Protein 6WIS (pdb70)

Secondary structure (DSSP, 8-state):
---EEEEEE-TT-HHHHHHHHHHHTTT-EEEEEE----HHHHHHT------SEEEEETTEEEESS--HHHHHHHHT-TT-SEEE----TTS---------EEEEEE-TT--EEEEEEE-/---EEEEEE-TT-HHHHHHHHHHHHTT-EEEEEE----HHHHHHT------SEEEEETTEEEESS--HHHHHHHHH-TT-SEEE----TTS---------EEEEEE-TT--EEEEEEE--

Radius of gyration: 20.5 Å; Cα contacts (8 Å, |Δi|>4): 510; chains: 2; bounding box: 40×54×50 Å

Foldseek 3Di:
DFAEKEKAFAPPDQLVVQLVVQLVVVRYHYHYDHDDAVVVCVVLPPDDLFEGMWMAGPQAIETPLDHNVLVVVQVPDPQFRYWYWGYKAPRGSHPPDIDKTFTWTAGPVGDTDTSDTDD/DFAEKEKEFAPPDQLSVQLVVQLVVVRYHYHYDHHDAVVVCVVLVPDPLAEGMWMAGPQAIETPLDDNVLVVVQVVDPQFRYKYWHYWADRGSHPVDIDKTFIWTQGPVGPTDTSDTDHD

Solvent-accessible surface area: 12038 Å² total

Structure (mmCIF, N/CA/C/O backbone):
data_6WIS
#
_entry.id   6WIS
#
_cell.length_a   86.130
_cell.length_b   86.130
_cell.length_c   58.560
_cell.angle_alpha   90.000
_cell.angle_beta   90.000
_cell.angle_gamma   120.000
#
_symmetry.space_group_name_H-M   'P 61'
#
loop_
_entity.id
_entity.type
_entity.pdbx_description
1 polymer 'DUF411 domain-containing protein'
2 non-polymer 'COPPER (II) ION'
3 non-polymer GLYCEROL
4 non-polymer 'ACETATE ION'
5 non-polymer 'ZINC IO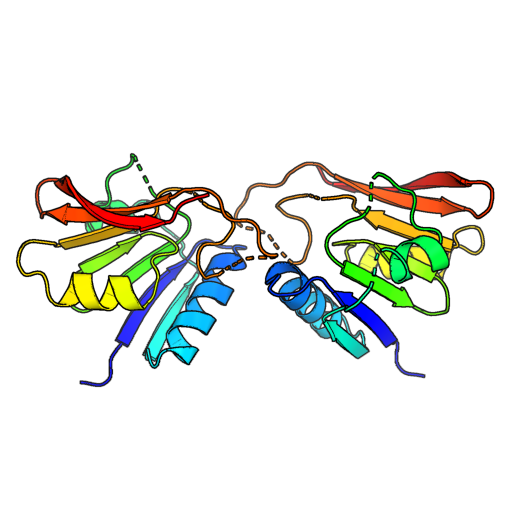N'
6 water water
#
loop_
_atom_site.group_PDB
_atom_site.id
_atom_site.type_symbol
_atom_site.label_atom_id
_atom_site.label_alt_id
_atom_site.label_comp_id
_atom_site.label_asym_id
_atom_site.label_entity_id
_atom_site.label_seq_id
_atom_site.pdbx_PDB_ins_code
_atom_site.Cartn_x
_atom_site.Cartn_y
_atom_site.Cartn_z
_atom_site.occupancy
_atom_site.B_iso_or_equiv
_atom_site.auth_seq_id
_atom_site.auth_comp_id
_atom_site.auth_asym_id
_atom_site.auth_atom_id
_atom_site.pdbx_PDB_model_num
ATOM 1 N N . GLU A 1 1 ? 16.277 17.967 -1.135 1.00 42.18 1 GLU A N 1
ATOM 2 C CA . GLU A 1 1 ? 15.792 16.587 -0.999 1.00 52.44 1 GLU A CA 1
ATOM 3 C C . GLU A 1 1 ? 16.208 15.987 0.361 1.00 44.57 1 GLU A C 1
ATOM 4 O O . GLU A 1 1 ? 17.038 16.549 1.086 1.00 41.99 1 GLU A O 1
ATOM 10 N N . PRO A 1 2 ? 15.609 14.865 0.736 1.00 40.41 2 PRO A N 1
ATOM 11 C CA . PRO A 1 2 ? 16.169 14.096 1.848 1.00 37.76 2 PRO A CA 1
ATOM 12 C C . PRO A 1 2 ? 17.574 13.607 1.520 1.00 31.80 2 PRO A C 1
ATOM 13 O O . PRO A 1 2 ? 17.880 13.237 0.382 1.00 27.11 2 PRO A O 1
ATOM 17 N N . LEU A 1 3 ? 18.449 13.684 2.517 1.00 29.37 3 LEU A N 1
ATOM 18 C CA . LEU A 1 3 ? 19.753 13.032 2.430 1.00 34.23 3 LEU A CA 1
ATOM 19 C C . LEU A 1 3 ? 19.577 11.547 2.138 1.00 28.61 3 LEU A C 1
ATOM 20 O O . LEU A 1 3 ? 18.907 10.855 2.902 1.00 30.29 3 LEU A O 1
ATOM 25 N N . ALA A 1 4 ? 20.202 11.047 1.059 1.00 29.34 4 ALA A N 1
ATOM 26 C CA . ALA A 1 4 ? 19.958 9.683 0.583 1.00 35.15 4 ALA A CA 1
ATOM 27 C C . ALA A 1 4 ? 21.240 8.992 0.104 1.00 28.52 4 ALA A C 1
ATOM 28 O O . ALA A 1 4 ? 22.132 9.616 -0.486 1.00 25.83 4 ALA A O 1
ATOM 30 N N . ILE A 1 5 ? 21.318 7.679 0.340 1.00 28.60 5 ILE A N 1
ATOM 31 C CA . ILE A 1 5 ? 22.466 6.885 -0.101 1.00 25.67 5 ILE A CA 1
ATOM 32 C C . ILE A 1 5 ? 21.967 5.551 -0.659 1.00 24.60 5 ILE A C 1
ATOM 33 O O . ILE A 1 5 ? 21.054 4.934 -0.104 1.00 27.96 5 ILE A O 1
ATOM 38 N N . ASP A 1 6 ? 22.533 5.120 -1.784 1.00 28.67 6 ASP A N 1
ATOM 39 C CA . ASP A 1 6 ? 22.198 3.819 -2.361 1.00 30.21 6 ASP A CA 1
ATOM 40 C C . ASP A 1 6 ? 23.341 2.834 -2.126 1.00 23.77 6 ASP A C 1
ATOM 41 O O . ASP A 1 6 ? 24.495 3.131 -2.438 1.00 26.27 6 ASP A O 1
ATOM 46 N N . VAL A 1 7 ? 23.022 1.667 -1.577 1.00 22.30 7 VAL A N 1
ATOM 47 C CA . VAL A 1 7 ? 24.031 0.714 -1.116 1.00 21.86 7 VAL A CA 1
ATOM 48 C C . VAL A 1 7 ? 23.940 -0.574 -1.933 1.00 29.59 7 VAL A C 1
ATOM 49 O O . VAL A 1 7 ? 22.868 -1.195 -2.022 1.00 30.48 7 VAL A O 1
ATOM 53 N N . HIS A 1 8 ? 25.068 -0.971 -2.520 1.00 25.40 8 HIS A N 1
ATOM 54 C CA . HIS A 1 8 ? 25.242 -2.284 -3.141 1.00 26.29 8 HIS A CA 1
ATOM 55 C C . HIS A 1 8 ? 26.039 -3.129 -2.160 1.00 26.22 8 HIS A C 1
ATOM 56 O O . HIS A 1 8 ? 27.167 -2.762 -1.810 1.00 25.52 8 HIS A O 1
ATOM 63 N N . ARG A 1 9 ? 25.463 -4.241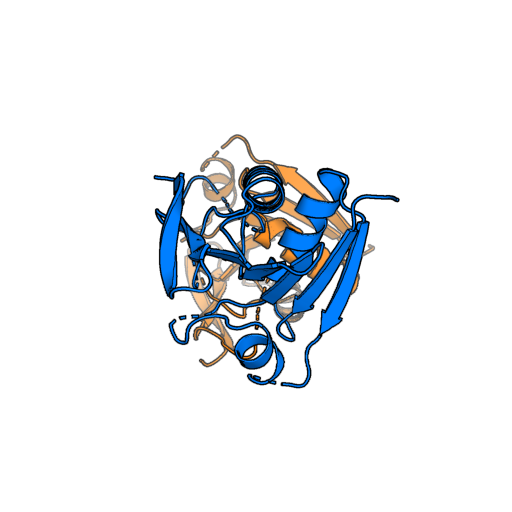 -1.695 1.00 27.86 9 ARG A N 1
ATOM 64 C CA . ARG A 1 9 ? 26.096 -4.985 -0.611 1.00 26.47 9 ARG A CA 1
ATOM 65 C C . ARG A 1 9 ? 26.262 -6.464 -0.948 1.00 24.85 9 ARG A C 1
ATOM 66 O O . ARG A 1 9 ? 25.478 -7.048 -1.700 1.00 28.23 9 ARG A O 1
ATOM 74 N N . ASP A 1 10 ? 27.305 -7.053 -0.361 1.00 30.82 10 ASP A N 1
ATOM 75 C CA . ASP A 1 10 ? 27.588 -8.479 -0.493 1.00 33.27 10 ASP A CA 1
ATOM 76 C C . ASP A 1 10 ? 26.407 -9.321 -0.031 1.00 36.75 10 ASP A C 1
ATOM 77 O O . ASP A 1 10 ? 25.702 -8.971 0.925 1.00 33.43 10 ASP A O 1
ATOM 82 N N . ALA A 1 11 ? 26.176 -10.428 -0.725 1.00 28.74 11 ALA A N 1
ATOM 83 C CA . ALA A 1 11 ? 25.148 -11.357 -0.264 1.00 34.89 11 ALA A CA 1
ATOM 84 C C . ALA A 1 11 ? 25.544 -11.949 1.085 1.00 27.98 11 ALA A C 1
ATOM 85 O O . ALA A 1 11 ? 26.727 -12.186 1.349 1.00 31.65 11 ALA A O 1
ATOM 87 N N . ASN A 1 12 ? 24.539 -12.167 1.946 1.00 36.90 12 ASN A N 1
ATOM 88 C CA . ASN A 1 12 ? 24.691 -12.936 3.196 1.00 35.12 12 ASN A CA 1
ATOM 89 C C . ASN A 1 12 ? 25.695 -12.292 4.149 1.00 35.86 12 ASN A C 1
ATOM 90 O O . ASN A 1 12 ? 26.471 -12.971 4.825 1.00 36.10 12 ASN A O 1
ATOM 95 N N . CYS A 1 13 ? 25.697 -10.963 4.197 1.00 39.54 13 CYS A N 1
ATOM 96 C CA . CYS A 1 13 ? 26.657 -10.204 4.991 1.00 32.52 13 CYS A CA 1
ATOM 97 C C . CYS A 1 13 ? 25.858 -9.389 6.006 1.00 30.29 13 CYS A C 1
ATOM 98 O O . CYS A 1 13 ? 25.127 -8.465 5.633 1.00 31.85 13 CYS A O 1
ATOM 101 N N . GLY A 1 14 ? 25.969 -9.760 7.279 1.00 34.45 14 GLY A N 1
ATOM 102 C CA . GLY A 1 14 ? 25.173 -9.158 8.333 1.00 29.71 14 GLY A CA 1
ATOM 103 C C . GLY A 1 14 ? 25.631 -7.765 8.697 1.00 26.25 14 GLY A C 1
ATOM 104 O O . GLY A 1 14 ? 24.791 -6.899 8.975 1.00 27.07 14 GLY A O 1
ATOM 105 N N . CYS A 1 15 ? 26.953 -7.528 8.657 1.00 23.92 15 CYS A N 1
ATOM 106 C CA . CYS A 1 15 ? 27.499 -6.221 9.030 1.00 28.49 15 CYS A CA 1
ATOM 107 C C . CYS A 1 15 ? 27.026 -5.109 8.093 1.00 23.72 15 CYS A C 1
ATOM 108 O O . CYS A 1 15 ? 26.796 -3.980 8.541 1.00 28.92 15 CYS A O 1
ATOM 111 N N . CYS A 1 16 ? 26.886 -5.396 6.789 1.00 23.89 16 CYS A N 1
ATOM 112 C CA . CYS A 1 16 ? 26.365 -4.392 5.859 1.00 26.30 16 CYS A CA 1
ATOM 113 C C . CYS A 1 16 ? 24.988 -3.898 6.290 1.00 26.02 16 CYS A C 1
ATOM 114 O O . CYS A 1 16 ? 24.706 -2.697 6.236 1.00 23.02 16 CYS A O 1
ATOM 117 N N . LYS A 1 17 ? 24.108 -4.818 6.688 1.00 26.24 17 LYS A N 1
ATOM 118 C CA . LYS A 1 17 ? 22.767 -4.453 7.130 1.00 24.74 17 LYS A CA 1
ATOM 119 C C . LYS A 1 17 ? 22.798 -3.658 8.425 1.00 25.29 17 LYS A C 1
ATOM 120 O O . LYS A 1 17 ? 21.973 -2.757 8.618 1.00 27.34 17 LYS A O 1
ATOM 124 N N . ASP A 1 18 ? 23.736 -3.980 9.321 1.00 25.33 18 ASP A N 1
ATOM 125 C CA . ASP A 1 18 ? 23.898 -3.217 10.555 1.00 27.76 18 ASP A CA 1
ATOM 126 C C . ASP A 1 18 ? 24.399 -1.806 10.255 1.00 25.62 18 ASP A C 1
ATOM 127 O O . ASP A 1 18 ? 23.908 -0.827 10.829 1.00 24.07 18 ASP A O 1
ATOM 132 N N . TRP A 1 19 ? 25.378 -1.683 9.354 1.00 22.14 19 TRP A N 1
ATOM 133 C CA . TRP A 1 19 ? 25.839 -0.354 8.943 1.00 24.46 19 TRP A CA 1
ATOM 134 C C . TRP A 1 19 ? 24.693 0.483 8.364 1.00 23.72 19 TRP A C 1
ATOM 135 O O . TRP A 1 19 ? 24.555 1.673 8.680 1.00 24.17 19 TRP A O 1
ATOM 146 N N . ILE A 1 20 ? 23.847 -0.131 7.533 1.00 23.43 20 ILE A N 1
ATOM 147 C CA . ILE A 1 20 ? 22.680 0.575 7.011 1.00 26.90 20 ILE A CA 1
ATOM 148 C C . ILE A 1 20 ? 21.799 1.075 8.160 1.00 32.26 20 ILE A C 1
ATOM 149 O O . ILE A 1 20 ? 21.277 2.198 8.119 1.00 29.55 20 ILE A O 1
ATOM 154 N N . LYS A 1 21 ? 21.661 0.277 9.226 1.00 29.02 21 LYS A N 1
ATOM 155 C CA . LYS A 1 21 ? 20.802 0.705 10.331 1.00 32.23 21 LYS A CA 1
ATOM 156 C C . LYS A 1 21 ? 21.413 1.873 11.094 1.00 28.40 21 LYS A C 1
ATOM 157 O O . LYS A 1 21 ? 20.687 2.770 11.519 1.00 31.50 21 LYS A O 1
ATOM 163 N N . HIS A 1 22 ? 22.745 1.915 11.220 1.00 26.67 22 HIS A N 1
ATOM 164 C CA . HIS A 1 22 ? 23.419 3.068 11.819 1.00 31.18 22 HIS A CA 1
ATOM 165 C C . HIS A 1 22 ? 23.240 4.330 10.978 1.00 33.07 22 HIS A C 1
ATOM 166 O O . HIS A 1 22 ? 23.092 5.435 11.525 1.00 31.83 22 HIS A O 1
ATOM 173 N N . LEU A 1 23 ? 23.300 4.199 9.649 1.00 28.52 23 LEU A N 1
ATOM 174 C CA . LEU A 1 23 ? 23.056 5.351 8.785 1.00 30.25 23 LEU A CA 1
ATOM 175 C C . LEU A 1 23 ? 21.637 5.866 8.951 1.00 28.52 23 LEU A C 1
ATOM 176 O O . LEU A 1 23 ? 21.416 7.077 9.058 1.00 29.74 23 LEU A O 1
ATOM 181 N N . GLU A 1 24 ? 20.659 4.957 8.937 1.00 27.90 24 GLU A N 1
ATOM 182 C CA . GLU A 1 24 ? 19.261 5.340 9.113 1.00 33.95 24 GLU A CA 1
ATOM 183 C C . GLU A 1 24 ? 19.046 6.069 10.433 1.00 38.52 24 GLU A C 1
ATOM 184 O O . GLU A 1 24 ? 18.347 7.091 10.482 1.00 40.05 24 GLU A O 1
ATOM 190 N N . ALA A 1 25 ? 19.615 5.538 11.521 1.00 32.97 25 ALA A N 1
ATOM 191 C CA . ALA A 1 25 ? 19.581 6.217 12.812 1.00 39.45 25 ALA A CA 1
ATOM 192 C C . ALA A 1 25 ? 20.312 7.548 12.785 1.00 39.38 25 ALA A C 1
ATOM 193 O O . ALA A 1 25 ? 20.149 8.346 13.712 1.00 35.19 25 ALA A O 1
ATOM 195 N N . ASN A 1 26 ? 21.122 7.808 11.765 1.00 34.07 26 ASN A N 1
ATOM 196 C CA . ASN A 1 26 ? 21.757 9.107 11.615 1.00 33.39 26 ASN A CA 1
ATOM 197 C C . ASN A 1 26 ? 21.017 10.009 10.632 1.00 37.89 26 ASN A C 1
ATOM 198 O O . ASN A 1 26 ? 21.520 11.085 10.291 1.00 41.42 26 ASN A O 1
ATOM 203 N N . GLY A 1 27 ? 19.826 9.608 10.187 1.00 37.10 27 GLY A N 1
ATOM 204 C CA . GLY A 1 27 ? 19.025 10.446 9.322 1.00 39.40 27 GLY A CA 1
ATOM 205 C C . GLY A 1 27 ? 19.148 10.187 7.834 1.00 38.09 27 GLY A C 1
ATOM 206 O O . GLY A 1 27 ? 18.437 10.840 7.051 1.00 35.75 27 GLY A O 1
ATOM 207 N N . PHE A 1 28 ? 20.020 9.272 7.407 1.00 29.72 28 PHE A N 1
ATOM 208 C CA . PHE A 1 28 ? 20.112 8.956 5.983 1.00 29.09 28 PHE A CA 1
ATOM 209 C C . PHE A 1 28 ? 18.886 8.173 5.529 1.00 32.52 28 PHE A C 1
ATOM 210 O O . PHE A 1 28 ? 18.445 7.227 6.193 1.00 32.00 28 PHE A O 1
ATOM 218 N N . LYS A 1 29 ? 18.351 8.548 4.373 1.00 31.03 29 LYS A N 1
ATOM 219 C CA . LYS A 1 29 ? 17.461 7.660 3.635 1.00 31.60 29 LYS A CA 1
ATOM 220 C C . LYS A 1 29 ? 18.313 6.675 2.826 1.00 32.35 29 LYS A C 1
ATOM 221 O O . LYS A 1 29 ? 19.178 7.094 2.045 1.00 34.93 29 LYS A O 1
ATOM 224 N N . VAL A 1 30 ? 18.100 5.375 3.027 1.00 25.73 30 VAL A N 1
ATOM 225 C CA . VAL A 1 30 ? 18.938 4.337 2.430 1.00 30.44 30 VAL A CA 1
ATOM 226 C C . VAL A 1 30 ? 18.081 3.492 1.498 1.00 35.57 30 VAL A C 1
ATOM 227 O O . VAL A 1 30 ? 16.998 3.038 1.886 1.00 36.48 30 VAL A O 1
ATOM 231 N N . THR A 1 31 ? 18.562 3.275 0.281 1.00 29.46 31 THR A N 1
ATOM 232 C CA . THR A 1 31 ? 18.056 2.204 -0.569 1.00 32.25 31 THR A CA 1
ATOM 233 C C . THR A 1 31 ? 19.173 1.197 -0.806 1.00 33.12 31 THR A C 1
ATOM 234 O O . THR A 1 31 ? 20.347 1.570 -0.906 1.00 34.87 31 THR A O 1
ATOM 238 N N . ASP A 1 32 ? 18.822 -0.084 -0.899 1.00 28.53 32 ASP A N 1
ATOM 239 C CA . ASP A 1 32 ? 19.889 -1.071 -1.011 1.00 34.44 32 ASP A CA 1
ATOM 240 C C . ASP A 1 32 ? 19.410 -2.343 -1.690 1.00 36.25 32 ASP A C 1
ATOM 241 O O . ASP A 1 32 ? 18.221 -2.655 -1.713 1.00 38.12 32 ASP A O 1
ATOM 246 N N . HIS A 1 33 ? 20.378 -3.111 -2.171 1.00 34.00 33 HIS A N 1
ATOM 247 C CA . HIS A 1 33 ? 20.119 -4.443 -2.695 1.00 37.98 33 HIS A CA 1
ATOM 248 C C . HIS A 1 33 ? 21.389 -5.258 -2.579 1.00 35.57 33 HIS A C 1
ATOM 249 O O . HIS A 1 33 ? 22.497 -4.719 -2.578 1.00 31.05 33 HIS A O 1
ATOM 256 N N . VAL A 1 34 ? 21.192 -6.567 -2.499 1.00 37.21 34 VAL A N 1
ATOM 257 C CA . VAL A 1 34 ? 22.254 -7.539 -2.667 1.00 30.22 34 VAL A CA 1
ATOM 258 C C . VAL A 1 34 ? 22.769 -7.494 -4.106 1.00 38.89 34 VAL A C 1
ATOM 259 O O . VAL A 1 34 ? 21.987 -7.508 -5.069 1.00 30.25 34 VAL A O 1
ATOM 263 N N . GLU A 1 35 ? 24.098 -7.453 -4.255 1.00 33.63 35 GLU A N 1
ATOM 264 C CA . GLU A 1 35 ? 24.768 -7.160 -5.526 1.00 38.25 35 GLU A CA 1
ATOM 265 C C . GLU A 1 35 ? 25.021 -8.414 -6.361 1.00 32.76 35 GLU A C 1
ATOM 266 O O . GLU A 1 35 ? 25.562 -9.393 -5.850 1.00 34.93 35 GLU A O 1
ATOM 272 N N . ALA A 1 36 ? 24.685 -8.360 -7.657 1.00 32.03 36 ALA A N 1
ATOM 273 C CA . ALA A 1 36 ? 25.004 -9.466 -8.562 1.00 29.85 36 ALA A CA 1
ATOM 274 C C . ALA A 1 36 ? 26.394 -9.349 -9.173 1.00 41.38 36 ALA A C 1
ATOM 275 O O . ALA A 1 36 ? 27.030 -10.374 -9.428 1.00 34.07 36 ALA A O 1
ATOM 277 N N . ASP A 1 37 ? 26.902 -8.114 -9.427 1.00 37.41 37 ASP A N 1
ATOM 278 C CA . ASP A 1 37 ? 28.207 -7.955 -10.090 1.00 40.12 37 ASP A CA 1
ATOM 279 C C . ASP A 1 37 ? 28.988 -6.861 -9.361 1.00 37.52 37 ASP A C 1
ATOM 280 O O . ASP A 1 37 ? 29.022 -5.698 -9.783 1.00 33.78 37 ASP A O 1
ATOM 293 N N . SER A 1 39 ? 32.315 -6.620 -8.760 1.00 32.06 39 SER A N 1
ATOM 294 C CA . SER A 1 39 ? 33.478 -6.153 -9.519 1.00 39.01 39 SER A CA 1
ATOM 295 C C . SER A 1 39 ? 33.119 -5.005 -10.457 1.00 29.87 39 SER A C 1
ATOM 296 O O . SER A 1 39 ? 33.828 -3.990 -10.518 1.00 33.02 39 SER A O 1
ATOM 299 N N . ALA A 1 40 ? 32.036 -5.159 -11.220 1.00 30.53 40 ALA A N 1
ATOM 300 C CA . ALA A 1 40 ? 31.591 -4.082 -12.102 1.00 31.79 40 ALA A CA 1
ATOM 301 C C . ALA A 1 40 ? 31.244 -2.828 -11.308 1.00 35.42 40 ALA A C 1
ATOM 302 O O . ALA A 1 40 ? 31.576 -1.709 -11.721 1.00 31.88 40 ALA A O 1
ATOM 304 N N . VAL A 1 41 ? 30.555 -2.992 -10.172 1.00 31.50 41 VAL A N 1
ATOM 305 C CA . VAL A 1 41 ? 30.129 -1.824 -9.406 1.00 32.52 41 VAL A CA 1
ATOM 306 C C . VAL A 1 41 ? 31.349 -1.060 -8.911 1.00 28.57 41 VAL A C 1
ATOM 307 O O . VAL A 1 41 ? 31.454 0.157 -9.075 1.00 28.69 41 VAL A O 1
ATOM 311 N N . LYS A 1 42 ? 32.315 -1.776 -8.346 1.00 28.77 42 LYS A N 1
ATOM 312 C CA . LYS A 1 42 ? 33.450 -1.098 -7.747 1.00 29.20 42 LYS A CA 1
ATOM 313 C C . LYS A 1 42 ? 34.345 -0.490 -8.818 1.00 34.82 42 LYS A C 1
ATOM 314 O O . LYS A 1 42 ? 34.808 0.653 -8.677 1.00 28.82 42 LYS A O 1
ATOM 320 N N . SER A 1 43 ? 34.584 -1.228 -9.907 1.00 27.54 43 SER A N 1
ATOM 321 C CA . SER A 1 43 ? 35.475 -0.702 -10.937 1.00 35.85 43 SER A CA 1
ATOM 322 C C . SER A 1 43 ? 34.845 0.472 -11.671 1.00 31.63 43 SER A C 1
ATOM 323 O O . SER A 1 43 ? 35.550 1.409 -12.043 1.00 39.48 43 SER A O 1
ATOM 326 N N . ARG A 1 44 ? 33.523 0.473 -11.853 1.00 31.06 44 ARG A N 1
ATOM 327 C CA . ARG A 1 44 ? 32.909 1.621 -12.509 1.00 33.79 44 ARG A CA 1
ATOM 328 C C . ARG A 1 44 ? 32.952 2.865 -11.633 1.00 39.91 44 ARG A C 1
ATOM 329 O O . ARG A 1 44 ? 33.033 3.982 -12.154 1.00 33.99 44 ARG A O 1
ATOM 337 N N . LEU A 1 45 ? 32.898 2.700 -10.311 1.00 33.30 45 LEU A N 1
ATOM 338 C CA . LEU A 1 45 ? 32.959 3.842 -9.413 1.00 33.83 45 LEU A CA 1
ATOM 339 C C . LEU A 1 45 ? 34.385 4.294 -9.145 1.00 35.17 45 LEU A C 1
ATOM 340 O O . LEU A 1 45 ? 34.580 5.372 -8.576 1.00 29.58 45 LEU A O 1
ATOM 345 N N . GLY A 1 46 ? 35.381 3.494 -9.530 1.00 32.97 46 GLY A N 1
ATOM 346 C CA . GLY A 1 46 ? 36.759 3.854 -9.291 1.00 32.93 46 GLY A CA 1
ATOM 347 C C . GLY A 1 46 ? 37.290 3.472 -7.929 1.00 33.53 46 GLY A C 1
ATOM 348 O O . GLY A 1 46 ? 38.244 4.093 -7.450 1.00 30.91 46 GLY A O 1
ATOM 349 N N . VAL A 1 47 ? 36.715 2.458 -7.288 1.00 27.24 47 VAL A N 1
ATOM 350 C CA . VAL A 1 47 ? 37.247 2.012 -6.004 1.00 30.68 47 VAL A CA 1
ATOM 351 C C . VAL A 1 47 ? 38.563 1.293 -6.262 1.00 34.23 47 VAL A C 1
ATOM 352 O O . VAL A 1 47 ? 38.572 0.300 -7.001 1.00 32.24 47 VAL A O 1
ATOM 356 N N . PRO A 1 48 ? 39.675 1.719 -5.660 1.00 36.50 48 PRO A N 1
ATOM 357 C CA . PRO A 1 48 ? 40.954 1.045 -5.922 1.00 31.56 48 PRO A CA 1
ATOM 358 C C . PRO A 1 48 ? 40.942 -0.401 -5.462 1.00 34.68 48 PRO A C 1
ATOM 359 O O . PRO A 1 48 ? 40.398 -0.747 -4.405 1.00 32.44 48 PRO A O 1
ATOM 363 N N . TYR A 1 49 ? 41.604 -1.226 -6.258 1.00 35.30 49 TYR A N 1
ATOM 364 C CA . TYR A 1 49 ? 41.722 -2.665 -6.109 1.00 37.25 49 TYR A CA 1
ATOM 365 C C . TYR A 1 49 ? 41.774 -3.141 -4.656 1.00 47.31 49 TYR A C 1
ATOM 366 O O . TYR A 1 49 ? 40.842 -3.810 -4.188 1.00 53.08 49 TYR A O 1
ATOM 375 N N . SER A 1 50 ? 42.830 -2.795 -3.915 1.00 44.56 50 SER A N 1
ATOM 376 C CA . SER A 1 50 ? 42.969 -3.283 -2.545 1.00 42.17 50 SER A CA 1
ATOM 377 C C . SER A 1 50 ? 42.386 -2.319 -1.518 1.00 47.22 50 SER A C 1
ATOM 378 O O . SER A 1 50 ? 42.869 -2.249 -0.374 1.00 41.84 50 SER A O 1
ATOM 389 N N . GLY A 1 52 ? 38.895 -2.334 -1.464 1.00 30.23 52 GLY A N 1
ATOM 390 C CA . GLY A 1 52 ? 37.538 -2.838 -1.451 1.00 27.82 52 GLY A CA 1
ATOM 391 C C . GLY A 1 52 ? 37.107 -3.333 -0.083 1.00 28.76 52 GLY A C 1
ATOM 392 O O . GLY A 1 52 ? 37.903 -3.648 0.802 1.00 30.14 52 GLY A O 1
ATOM 393 N N . SER A 1 53 ? 35.795 -3.426 0.084 1.00 27.79 53 SER A N 1
ATOM 394 C CA . SER A 1 53 ? 35.214 -3.867 1.337 1.00 25.68 53 SER A CA 1
ATOM 395 C C . SER A 1 53 ? 34.017 -4.723 0.963 1.00 26.90 53 SER A C 1
ATOM 396 O O . SER A 1 53 ? 33.924 -5.219 -0.166 1.00 27.76 53 SER A O 1
ATOM 399 N N . CYS A 1 54 ? 33.082 -4.886 1.905 1.00 24.12 54 CYS A N 1
ATOM 400 C CA . CYS A 1 54 ? 31.932 -5.777 1.745 1.00 23.74 54 CYS A CA 1
ATOM 401 C C . CYS A 1 54 ? 30.707 -5.096 1.126 1.00 26.50 54 CYS A C 1
ATOM 402 O O . CYS A 1 54 ? 29.722 -5.777 0.793 1.00 20.46 54 CYS A O 1
ATOM 405 N N . HIS A 1 55 ? 30.712 -3.772 1.007 1.00 22.14 55 HIS A N 1
ATOM 406 C CA . HIS A 1 55 ? 29.587 -3.080 0.386 1.00 21.27 55 HIS A CA 1
ATOM 407 C C . HIS A 1 55 ? 30.093 -1.769 -0.209 1.00 23.48 55 HIS A C 1
ATOM 408 O O . HIS A 1 55 ? 31.152 -1.275 0.169 1.00 22.65 55 HIS A O 1
ATOM 415 N N . THR A 1 56 ? 29.314 -1.196 -1.124 1.00 21.84 56 THR A N 1
ATOM 416 C CA . THR A 1 56 ? 29.668 0.065 -1.774 1.00 21.13 56 THR A CA 1
ATOM 417 C C . THR A 1 56 ? 28.428 0.950 -1.786 1.00 22.74 56 THR A C 1
ATOM 418 O O . THR A 1 56 ? 27.405 0.557 -2.351 1.00 24.37 56 THR A O 1
ATOM 422 N N . GLY A 1 57 ? 28.503 2.118 -1.126 1.00 21.96 57 GLY A N 1
ATOM 423 C CA . GLY A 1 57 ? 27.430 3.096 -1.168 1.00 23.23 57 GLY A CA 1
ATOM 424 C C . GLY A 1 57 ? 27.717 4.185 -2.195 1.00 26.81 57 GLY A C 1
ATOM 425 O O . GLY A 1 57 ? 28.868 4.388 -2.579 1.00 21.95 57 GLY A O 1
ATOM 426 N N . VAL A 1 58 ? 26.663 4.864 -2.660 1.00 23.57 58 VAL A N 1
ATOM 427 C CA . VAL A 1 58 ? 26.809 5.984 -3.597 1.00 25.09 58 VAL A CA 1
ATOM 428 C C . VAL A 1 58 ? 25.964 7.133 -3.084 1.00 28.16 58 VAL A C 1
ATOM 429 O O . VAL A 1 58 ? 24.753 6.975 -2.871 1.00 27.66 58 VAL A O 1
ATOM 433 N N . ILE A 1 59 ? 26.587 8.290 -2.881 1.00 28.66 59 ILE A N 1
ATOM 434 C CA . ILE A 1 59 ? 25.839 9.447 -2.400 1.00 33.75 59 ILE A CA 1
ATOM 435 C C . ILE A 1 59 ? 26.296 10.647 -3.210 1.00 34.22 59 ILE A C 1
ATOM 436 O O . ILE A 1 59 ? 27.497 10.928 -3.276 1.00 31.23 59 ILE A O 1
ATOM 441 N N . ASP A 1 60 ? 25.346 11.311 -3.871 1.00 38.08 60 ASP A N 1
ATOM 442 C CA . ASP A 1 60 ? 25.608 12.538 -4.622 1.00 39.77 60 ASP A CA 1
ATOM 443 C C . ASP A 1 60 ? 26.823 12.375 -5.529 1.00 44.56 60 ASP A C 1
ATOM 444 O O . ASP A 1 60 ? 27.660 13.271 -5.656 1.00 43.53 60 ASP A O 1
ATOM 449 N N . GLY A 1 61 ? 26.942 11.186 -6.129 1.00 41.05 61 GLY A N 1
ATOM 450 C CA . GLY A 1 61 ? 27.970 10.901 -7.090 1.00 34.75 61 GLY A CA 1
ATOM 451 C C . GLY A 1 61 ? 29.261 10.318 -6.551 1.00 42.18 61 GLY A C 1
ATOM 452 O O . GLY A 1 61 ? 30.089 9.865 -7.351 1.00 42.37 61 GLY A O 1
ATOM 453 N N . LYS A 1 62 ? 29.471 10.306 -5.235 1.00 37.55 62 LYS A N 1
ATOM 454 C CA . LYS A 1 62 ? 30.727 9.840 -4.655 1.00 31.95 62 LYS A CA 1
ATOM 455 C C . LYS A 1 62 ? 30.528 8.469 -4.015 1.00 32.62 62 LYS A C 1
ATOM 456 O O . LYS A 1 62 ? 29.435 8.157 -3.524 1.00 29.04 62 LYS A O 1
ATOM 462 N N . PHE A 1 63 ? 31.577 7.643 -4.029 1.00 29.27 63 PHE A N 1
ATOM 463 C CA . PHE A 1 63 ? 31.456 6.295 -3.472 1.00 29.38 63 PHE A CA 1
ATOM 464 C C . PHE A 1 63 ? 31.840 6.272 -1.993 1.00 27.48 63 PHE A C 1
ATOM 465 O O . PHE A 1 63 ? 32.658 7.064 -1.523 1.00 25.76 63 PHE A O 1
ATOM 473 N N . VAL A 1 64 ? 31.235 5.338 -1.267 1.00 26.88 64 VAL A N 1
ATOM 474 C CA . VAL A 1 64 ? 31.440 5.149 0.169 1.00 20.73 64 VAL A CA 1
ATOM 475 C C . VAL A 1 64 ? 31.725 3.661 0.305 1.00 24.71 64 VAL A C 1
ATOM 476 O O . VAL A 1 64 ? 30.811 2.843 0.191 1.00 23.69 64 VAL A O 1
ATOM 480 N N . GLU A 1 65 ? 32.991 3.299 0.459 1.00 26.26 65 GLU A N 1
ATOM 481 C CA . GLU A 1 65 ? 33.408 1.904 0.424 1.00 24.63 65 GLU A CA 1
ATOM 482 C C . GLU A 1 65 ? 33.562 1.405 1.853 1.00 24.06 65 GLU A C 1
ATOM 483 O O . GLU A 1 65 ? 34.392 1.918 2.608 1.00 22.74 65 GLU A O 1
ATOM 489 N N . GLY A 1 66 ? 32.756 0.432 2.230 1.00 24.66 66 GLY A N 1
ATOM 490 C CA . GLY A 1 66 ? 32.926 -0.139 3.552 1.00 21.90 66 GLY A CA 1
ATOM 491 C C . GLY A 1 66 ? 32.281 0.648 4.690 1.00 25.88 66 GLY A C 1
ATOM 492 O O . GLY A 1 66 ? 31.387 1.496 4.519 1.00 23.27 66 GLY A O 1
ATOM 493 N N . HIS A 1 67 ? 32.741 0.323 5.893 1.00 22.68 67 HIS A N 1
ATOM 494 C CA . HIS A 1 67 ? 32.094 0.765 7.129 1.00 24.77 67 HIS A CA 1
ATOM 495 C C . HIS A 1 67 ? 32.542 2.177 7.532 1.00 26.35 67 HIS A C 1
ATOM 496 O O . HIS A 1 67 ? 33.097 2.406 8.605 1.00 23.94 67 HIS A O 1
ATOM 503 N N . VAL A 1 68 ? 32.269 3.134 6.642 1.00 27.18 68 VAL A N 1
ATOM 504 C CA . VAL A 1 68 ? 32.578 4.553 6.903 1.00 23.12 68 VAL A CA 1
ATOM 505 C C . VAL A 1 68 ? 31.574 5.115 7.905 1.00 24.03 68 VAL A C 1
ATOM 506 O O . VAL A 1 68 ? 30.355 4.971 7.698 1.00 23.51 68 VAL A O 1
ATOM 510 N N . PRO A 1 69 ? 32.014 5.769 8.979 1.00 22.93 69 PRO A N 1
ATOM 511 C CA . PRO A 1 69 ? 31.054 6.377 9.910 1.00 23.45 69 PRO A CA 1
ATOM 512 C C . PRO A 1 69 ? 30.260 7.494 9.243 1.00 26.12 69 PRO A C 1
ATOM 513 O O . PRO A 1 69 ? 30.760 8.195 8.360 1.00 20.48 69 PRO A O 1
ATOM 517 N N . ALA A 1 70 ? 29.023 7.681 9.717 1.00 25.58 70 ALA A N 1
ATOM 518 C CA . ALA A 1 70 ? 28.132 8.693 9.149 1.00 25.37 70 ALA A CA 1
ATOM 519 C C . ALA A 1 70 ? 28.779 10.077 9.108 1.00 29.98 70 ALA A C 1
ATOM 520 O O . ALA A 1 70 ? 28.688 10.783 8.096 1.00 28.82 70 ALA A O 1
ATOM 522 N N . ALA A 1 71 ? 29.435 10.484 10.202 1.00 26.36 71 ALA A N 1
ATOM 523 C CA . ALA A 1 71 ? 30.049 11.815 10.264 1.00 30.45 71 ALA A CA 1
ATOM 524 C C . ALA A 1 71 ? 31.131 12.005 9.206 1.00 28.79 71 ALA A C 1
ATOM 525 O O . ALA A 1 71 ? 31.319 13.117 8.694 1.00 27.86 71 ALA A O 1
ATOM 527 N N . ASP A 1 72 ? 31.834 10.941 8.840 1.00 26.32 72 ASP A N 1
ATOM 528 C CA . ASP A 1 72 ? 32.849 11.077 7.804 1.00 29.95 72 ASP A CA 1
ATOM 529 C C . ASP A 1 72 ? 32.252 11.060 6.412 1.00 24.80 72 ASP A C 1
ATOM 530 O O . ASP A 1 72 ? 32.870 11.603 5.495 1.00 28.26 72 ASP A O 1
ATOM 535 N N . ILE A 1 73 ? 31.068 10.466 6.241 1.00 22.07 73 ILE A N 1
ATOM 536 C CA . ILE A 1 73 ? 30.352 10.604 4.977 1.00 23.68 73 ILE A CA 1
ATOM 537 C C . ILE A 1 73 ? 29.962 12.062 4.759 1.00 26.77 73 ILE A C 1
ATOM 538 O O . ILE A 1 73 ? 30.079 12.587 3.643 1.00 27.83 73 ILE A O 1
ATOM 543 N N . LEU A 1 74 ? 29.548 12.757 5.829 1.00 26.87 74 LEU A N 1
ATOM 544 C CA . LEU A 1 74 ? 29.250 14.188 5.708 1.00 31.89 74 LEU A CA 1
ATOM 545 C C . LEU A 1 74 ? 30.497 14.986 5.308 1.00 36.43 74 LEU A C 1
ATOM 546 O O . LEU A 1 74 ? 30.411 15.898 4.475 1.00 35.61 74 LEU A O 1
ATOM 551 N N . LYS A 1 75 ? 31.672 14.648 5.867 1.00 29.81 75 LYS A N 1
ATOM 552 C CA . LYS A 1 75 ? 32.904 15.338 5.459 1.00 32.98 75 LYS A CA 1
ATOM 553 C C . LYS A 1 75 ? 33.239 15.060 4.005 1.00 37.37 75 LYS A C 1
ATOM 554 O O . LYS A 1 75 ? 33.713 15.953 3.284 1.00 36.44 75 LYS A O 1
ATOM 558 N N . LEU A 1 76 ? 33.032 13.815 3.566 1.00 30.20 76 LEU A N 1
ATOM 559 C CA . LEU A 1 76 ? 33.224 13.469 2.164 1.00 33.28 76 LEU A CA 1
ATOM 560 C C . LEU A 1 76 ? 32.384 14.359 1.258 1.00 31.40 76 LEU A C 1
ATOM 561 O O . LEU A 1 76 ? 32.879 14.880 0.250 1.00 33.04 76 LEU A O 1
ATOM 566 N N . ARG A 1 77 ? 31.117 14.561 1.620 1.00 32.12 77 ARG A N 1
ATOM 567 C CA . ARG A 1 77 ? 30.199 15.331 0.789 1.00 35.99 77 ARG A CA 1
ATOM 568 C C . ARG A 1 77 ? 30.668 16.761 0.586 1.00 40.27 77 ARG A C 1
ATOM 569 O O . ARG A 1 77 ? 30.419 17.345 -0.474 1.00 40.00 77 ARG A O 1
ATOM 577 N N . GLU A 1 78 ? 31.348 17.342 1.570 1.00 36.75 78 GLU A N 1
ATOM 578 C CA . GLU A 1 78 ? 31.701 18.748 1.475 1.00 44.10 78 GLU A CA 1
ATOM 579 C C . GLU A 1 78 ? 33.123 18.995 0.977 1.00 46.05 78 GLU A C 1
ATOM 580 O O . GLU A 1 78 ? 33.541 20.148 0.916 1.00 46.82 78 GLU A O 1
ATOM 586 N N . ARG A 1 79 ? 33.856 17.963 0.572 1.00 38.25 79 ARG A N 1
ATOM 587 C CA . ARG A 1 79 ? 35.205 18.140 0.042 1.00 37.60 79 ARG A CA 1
ATOM 588 C C . ARG A 1 79 ? 35.130 17.984 -1.475 1.00 47.54 79 ARG A C 1
ATOM 589 O O . ARG A 1 79 ? 35.047 16.866 -1.999 1.00 38.34 79 ARG A O 1
ATOM 597 N N . ALA A 1 80 ? 35.155 19.125 -2.179 1.00 47.51 80 ALA A N 1
ATOM 598 C CA . ALA A 1 80 ? 35.019 19.114 -3.632 1.00 41.97 80 ALA A CA 1
ATOM 599 C C . ALA A 1 80 ? 36.161 18.382 -4.323 1.00 37.03 80 ALA A C 1
ATOM 600 O O . ALA A 1 80 ? 35.998 17.945 -5.467 1.00 42.94 80 ALA A O 1
ATOM 602 N N . ASP A 1 81 ? 37.305 18.225 -3.660 1.00 35.26 81 ASP A N 1
ATOM 603 C CA . ASP A 1 81 ? 38.417 17.500 -4.268 1.00 42.24 81 ASP A CA 1
ATOM 604 C C . ASP A 1 81 ? 38.291 15.973 -4.171 1.00 40.21 81 ASP A C 1
ATOM 605 O O . ASP A 1 81 ? 39.091 15.269 -4.802 1.00 39.56 81 ASP A O 1
ATOM 610 N N . LEU A 1 82 ? 37.326 15.440 -3.417 1.00 39.91 82 LEU A N 1
ATOM 611 C CA . LEU A 1 82 ? 37.229 14.000 -3.174 1.00 39.44 82 LEU A CA 1
ATOM 612 C C . LEU A 1 82 ? 36.052 13.395 -3.928 1.00 35.21 82 LEU A C 1
ATOM 613 O O . LEU A 1 82 ? 34.941 13.937 -3.922 1.00 34.62 82 LEU A O 1
ATOM 618 N N . VAL A 1 83 ? 36.309 12.246 -4.550 1.00 32.97 83 VAL A N 1
ATOM 619 C CA . VAL A 1 83 ? 35.300 11.485 -5.274 1.00 37.36 83 VAL A CA 1
ATOM 620 C C . VAL A 1 83 ? 34.818 10.254 -4.496 1.00 34.57 83 VAL A C 1
ATOM 621 O O . VAL A 1 83 ? 33.920 9.546 -4.970 1.00 26.58 83 VAL A O 1
ATOM 625 N N . GLY A 1 84 ? 35.393 9.975 -3.330 1.00 32.54 84 GLY A N 1
ATOM 626 C CA . GLY A 1 84 ? 34.997 8.808 -2.561 1.00 30.10 84 GLY A CA 1
ATOM 627 C C . GLY A 1 84 ? 35.821 8.707 -1.294 1.00 27.21 84 GLY A C 1
ATOM 628 O O . GLY A 1 84 ? 36.840 9.384 -1.132 1.00 27.58 84 GLY A O 1
ATOM 629 N N . ALA A 1 85 ? 35.322 7.883 -0.370 1.00 24.72 85 ALA A N 1
ATOM 630 C CA . ALA A 1 85 ? 36.063 7.535 0.837 1.00 27.36 85 ALA A CA 1
ATOM 631 C C . ALA A 1 85 ? 35.861 6.051 1.102 1.00 25.38 85 ALA A C 1
ATOM 632 O O . ALA A 1 85 ? 34.798 5.504 0.805 1.00 23.15 85 ALA A O 1
ATOM 634 N N . ALA A 1 86 ? 36.901 5.405 1.631 1.00 23.15 86 ALA A N 1
ATOM 635 C CA . ALA A 1 86 ? 36.915 3.963 1.850 1.00 28.76 86 ALA A CA 1
ATOM 636 C C . ALA A 1 86 ? 37.433 3.655 3.244 1.00 24.45 86 ALA A C 1
ATOM 637 O O . ALA A 1 86 ? 38.390 4.294 3.720 1.00 24.96 86 ALA A O 1
ATOM 639 N N . VAL A 1 87 ? 36.801 2.674 3.887 1.00 24.15 87 VAL A N 1
ATOM 640 C CA . VAL A 1 87 ? 37.416 1.904 4.969 1.00 24.90 87 VAL A CA 1
ATOM 641 C C . VAL A 1 87 ? 37.658 0.500 4.421 1.00 25.45 87 VAL A C 1
ATOM 642 O O . VAL A 1 87 ? 36.722 -0.309 4.353 1.00 25.60 87 VAL A O 1
ATOM 646 N N . PRO A 1 88 ? 38.870 0.180 3.977 1.00 23.05 88 PRO A N 1
ATOM 647 C CA . PRO A 1 88 ? 39.094 -1.125 3.337 1.00 24.89 88 PRO A CA 1
ATOM 648 C C . PRO A 1 88 ? 38.855 -2.278 4.305 1.00 25.29 88 PRO A C 1
ATOM 649 O O . PRO A 1 88 ? 39.007 -2.140 5.521 1.00 25.83 88 PRO A O 1
ATOM 653 N N . GLY A 1 89 ? 38.467 -3.423 3.756 1.00 26.68 89 GLY A N 1
ATOM 654 C CA . GLY A 1 89 ? 38.297 -4.566 4.634 1.00 25.18 89 GLY A CA 1
ATOM 655 C C . GLY A 1 89 ? 37.094 -4.413 5.551 1.00 30.12 89 GLY A C 1
ATOM 656 O O . GLY A 1 89 ? 36.089 -3.760 5.223 1.00 29.48 89 GLY A O 1
ATOM 665 N N . PRO A 1 91 ? 37.234 -3.720 9.493 1.00 28.23 91 PRO A N 1
ATOM 666 C CA . PRO A 1 91 ? 37.872 -3.610 10.817 1.00 27.90 91 PRO A CA 1
ATOM 667 C C . PRO A 1 91 ? 36.835 -3.709 11.923 1.00 31.39 91 PRO A C 1
ATOM 668 O O . PRO A 1 91 ? 35.788 -3.058 11.870 1.00 27.41 91 PRO A O 1
ATOM 672 N N . VAL A 1 92 ? 37.125 -4.549 12.916 1.00 27.96 92 VAL A N 1
ATOM 673 C CA . VAL A 1 92 ? 36.207 -4.686 14.046 1.00 30.82 92 VAL A CA 1
ATOM 674 C C . VAL A 1 92 ? 36.166 -3.362 14.807 1.00 27.28 92 VAL A C 1
ATOM 675 O O . VAL A 1 92 ? 37.190 -2.697 14.986 1.00 31.84 92 VAL A O 1
ATOM 679 N N . GLY A 1 93 ? 34.979 -2.961 15.243 1.00 29.46 93 GLY A N 1
ATOM 680 C CA . GLY A 1 93 ? 34.797 -1.702 15.930 1.00 28.06 93 GLY A CA 1
ATOM 681 C C . GLY A 1 93 ? 34.317 -0.566 15.048 1.00 30.93 93 GLY A C 1
ATOM 682 O O . GLY A 1 93 ? 33.859 0.457 15.572 1.00 34.57 93 GLY A O 1
ATOM 683 N N . SER A 1 94 ? 34.411 -0.711 13.731 1.00 29.20 94 SER A N 1
ATOM 684 C CA . SER A 1 94 ? 33.822 0.282 12.846 1.00 28.32 94 SER A CA 1
ATOM 685 C C . SER A 1 94 ? 32.302 0.131 12.864 1.00 31.31 94 SER A C 1
ATOM 686 O O . SER A 1 94 ? 31.780 -0.922 13.255 1.00 30.38 94 SER A O 1
ATOM 689 N N . PRO A 1 95 ? 31.563 1.166 12.458 1.00 28.50 95 PRO A N 1
ATOM 690 C CA . PRO A 1 95 ? 30.093 1.108 12.592 1.00 25.93 95 PRO A CA 1
ATOM 691 C C . PRO A 1 95 ? 29.491 -0.002 11.743 1.00 24.70 95 PRO A C 1
ATOM 692 O O . PRO A 1 95 ? 29.773 -0.122 10.546 1.00 25.37 95 PRO A O 1
ATOM 696 N N . GLY A 1 96 ? 28.643 -0.814 12.372 1.00 27.01 96 GLY A N 1
ATOM 697 C CA . GLY A 1 96 ? 28.109 -1.997 11.733 1.00 23.84 96 GLY A CA 1
ATOM 698 C C . GLY A 1 96 ? 28.981 -3.225 11.870 1.00 27.39 96 GLY A C 1
ATOM 699 O O . GLY A 1 96 ? 28.512 -4.329 11.585 1.00 26.13 96 GLY A O 1
ATOM 708 N N . GLU A 1 98 ? 30.743 -3.54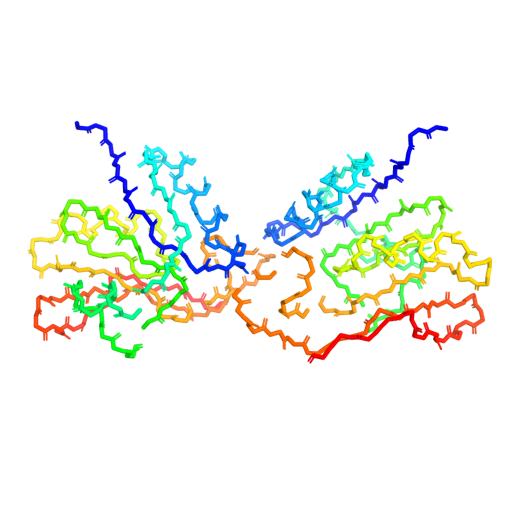2 14.939 1.00 26.59 98 GLU A N 1
ATOM 709 C CA . GLU A 1 98 ? 31.192 -3.396 16.318 1.00 30.33 98 GLU A CA 1
ATOM 710 C C . GLU A 1 98 ? 30.903 -4.679 17.102 1.00 36.16 98 GLU A C 1
ATOM 711 O O . GLU A 1 98 ? 29.829 -5.283 16.970 1.00 32.69 98 GLU A O 1
ATOM 725 N N . GLY A 1 100 ? 31.846 -5.357 20.894 1.00 34.79 100 GLY A N 1
ATOM 726 C CA . GLY A 1 100 ? 32.400 -5.165 22.230 1.00 39.04 100 GLY A CA 1
ATOM 727 C C . GLY A 1 100 ? 33.419 -4.041 22.294 1.00 45.24 100 GLY A C 1
ATOM 728 O O . GLY A 1 100 ? 33.461 -3.140 21.450 1.00 44.15 100 GLY A O 1
ATOM 729 N N . ASP A 1 101 ? 34.264 -4.105 23.324 1.00 45.35 101 ASP A N 1
ATOM 730 C CA . ASP A 1 101 ? 35.218 -3.025 23.556 1.00 62.39 101 ASP A CA 1
ATOM 731 C C . ASP A 1 101 ? 36.314 -2.976 22.493 1.00 51.99 101 ASP A C 1
ATOM 732 O O . ASP A 1 101 ? 36.917 -1.919 22.293 1.00 53.32 101 ASP A O 1
ATOM 737 N N . ARG A 1 102 ? 36.573 -4.080 21.802 1.00 44.61 102 ARG A N 1
ATOM 738 C CA . ARG A 1 102 ? 37.739 -4.178 20.939 1.00 53.69 102 ARG A CA 1
ATOM 739 C C . ARG A 1 102 ? 37.539 -3.416 19.623 1.00 49.19 102 ARG A C 1
ATOM 740 O O . ARG A 1 102 ? 36.418 -3.113 19.202 1.00 49.43 102 ARG A O 1
ATOM 748 N N . GLN A 1 103 ? 38.657 -3.098 18.977 1.00 45.88 103 GLN A N 1
ATOM 749 C CA . GLN A 1 103 ? 38.620 -2.339 17.736 1.00 42.77 103 GLN A CA 1
ATOM 750 C C . GLN A 1 103 ? 39.928 -2.550 16.988 1.00 42.26 103 GLN A C 1
ATOM 751 O O . GLN A 1 103 ? 41.004 -2.377 17.564 1.00 40.29 103 GLN A O 1
ATOM 757 N N . ASP A 1 104 ? 39.838 -2.958 15.724 1.00 35.80 104 ASP A N 1
ATOM 758 C CA . ASP A 1 104 ? 40.988 -2.820 14.838 1.00 35.64 104 ASP A CA 1
ATOM 759 C C . ASP A 1 104 ? 41.181 -1.342 14.525 1.00 34.41 104 ASP A C 1
ATOM 760 O O . ASP A 1 104 ? 40.242 -0.668 14.094 1.00 34.67 104 ASP A O 1
ATOM 765 N N . ALA A 1 105 ? 42.383 -0.829 14.747 1.00 28.83 105 ALA A N 1
ATOM 766 C CA . ALA A 1 105 ? 42.701 0.504 14.256 1.00 34.68 105 ALA A CA 1
ATOM 767 C C . ALA A 1 105 ? 42.348 0.616 12.773 1.00 31.29 105 ALA A C 1
ATOM 768 O O . ALA A 1 105 ? 42.537 -0.330 12.009 1.00 27.68 105 ALA A O 1
ATOM 770 N N . TYR A 1 106 ? 41.839 1.776 12.357 1.00 28.96 106 TYR A N 1
ATOM 771 C CA . TYR A 1 106 ? 41.524 1.963 10.940 1.00 28.71 106 TYR A CA 1
ATOM 772 C C . TYR A 1 106 ? 41.461 3.448 10.613 1.00 27.89 106 TYR A C 1
ATOM 773 O O . TYR A 1 106 ? 41.357 4.299 11.498 1.00 28.39 106 TYR A O 1
ATOM 782 N N . GLN A 1 107 ? 41.537 3.738 9.319 1.00 27.09 107 GLN A N 1
ATOM 783 C CA . GLN A 1 107 ? 41.397 5.085 8.791 1.00 31.62 107 GLN A CA 1
ATOM 784 C C . GLN A 1 107 ? 40.278 5.108 7.756 1.00 29.64 107 GLN A C 1
ATOM 785 O O . GLN A 1 107 ? 40.000 4.107 7.083 1.00 27.88 107 GLN A O 1
ATOM 791 N N . VAL A 1 108 ? 39.624 6.248 7.648 1.00 24.36 108 VAL A N 1
ATOM 792 C CA . VAL A 1 108 ? 38.766 6.541 6.510 1.00 24.81 108 VAL A CA 1
ATOM 793 C C . VAL A 1 108 ? 39.617 7.291 5.487 1.00 27.51 108 VAL A C 1
ATOM 794 O O . VAL A 1 108 ? 40.151 8.367 5.775 1.00 30.00 108 VAL A O 1
ATOM 798 N N . VAL A 1 109 ? 39.777 6.714 4.308 1.00 26.98 109 VAL A N 1
ATOM 799 C CA . VAL A 1 109 ? 40.714 7.215 3.312 1.00 30.48 109 VAL A CA 1
ATOM 800 C C . VAL A 1 109 ? 39.924 7.908 2.198 1.00 31.23 109 VAL A C 1
ATOM 801 O O . VAL A 1 109 ? 39.176 7.266 1.451 1.00 30.84 109 VAL A O 1
ATOM 805 N N . GLY A 1 110 ? 40.088 9.220 2.074 1.00 30.74 110 GLY A N 1
ATOM 806 C CA . GLY A 1 110 ? 39.485 9.925 0.966 1.00 31.66 110 GLY A CA 1
ATOM 807 C C . GLY A 1 110 ? 40.334 9.812 -0.287 1.00 39.82 110 GLY A C 1
ATOM 808 O O . GLY A 1 110 ? 41.554 9.681 -0.229 1.00 39.19 110 GLY A O 1
ATOM 809 N N . LEU A 1 111 ? 39.670 9.817 -1.435 1.00 35.70 111 LEU A N 1
ATOM 810 C CA . LEU A 1 111 ? 40.397 9.683 -2.717 1.00 36.81 111 LEU A CA 1
ATOM 811 C C . LEU A 1 111 ? 40.040 10.793 -3.698 1.00 32.96 111 LEU A C 1
ATOM 812 O O . LEU A 1 111 ? 38.878 11.073 -3.842 1.00 33.98 111 LEU A O 1
ATOM 817 N N . THR A 1 112 ? 41.049 11.408 -4.298 1.00 37.08 112 THR A N 1
ATOM 818 C CA . THR A 1 112 ? 40.803 12.348 -5.380 1.00 40.71 112 THR A CA 1
ATOM 819 C C . THR A 1 112 ? 40.765 11.607 -6.714 1.00 45.27 112 THR A C 1
ATOM 820 O O . THR A 1 112 ? 41.144 10.436 -6.817 1.00 42.20 112 THR A O 1
ATOM 824 N N . ARG A 1 113 ? 40.305 12.311 -7.750 1.00 48.28 113 ARG A N 1
ATOM 825 C CA . ARG A 1 113 ? 40.411 11.769 -9.102 1.00 51.41 113 ARG A CA 1
ATOM 826 C C . ARG A 1 113 ? 41.862 11.518 -9.498 1.00 54.34 113 ARG A C 1
ATOM 827 O O . ARG A 1 113 ? 42.167 10.511 -10.143 1.00 56.40 113 ARG A O 1
ATOM 835 N N . SER A 1 114 ? 42.781 12.403 -9.112 1.00 56.36 114 SER A N 1
ATOM 836 C CA . SER A 1 114 ? 44.180 12.202 -9.483 1.00 52.16 114 SER A CA 1
ATOM 837 C C . SER A 1 114 ? 44.767 10.954 -8.835 1.00 62.58 114 SER A C 1
ATOM 838 O O . SER A 1 114 ? 45.940 10.628 -9.054 1.00 70.71 114 SER A O 1
ATOM 841 N N . GLY A 1 115 ? 43.964 10.236 -8.052 1.00 59.32 115 GLY A N 1
ATOM 842 C CA . GLY A 1 115 ? 44.446 9.081 -7.332 1.00 54.26 115 GLY A CA 1
ATOM 843 C C . GLY A 1 115 ? 45.013 9.388 -5.967 1.00 56.82 115 GLY A C 1
ATOM 844 O O . GLY A 1 115 ? 45.419 8.455 -5.258 1.00 66.96 115 GLY A O 1
ATOM 845 N N . GLN A 1 116 ? 45.049 10.656 -5.568 1.00 49.59 116 GLN A N 1
ATOM 846 C CA . GLN A 1 116 ? 45.621 11.006 -4.279 1.00 56.53 116 GLN A CA 1
ATOM 847 C C . GLN A 1 116 ? 44.770 10.446 -3.144 1.00 52.04 116 GLN A C 1
ATOM 848 O O . GLN A 1 116 ? 43.539 10.496 -3.185 1.00 43.12 116 GLN A O 1
ATOM 854 N N . ALA A 1 117 ? 45.441 9.899 -2.133 1.00 50.43 117 ALA A N 1
ATOM 855 C CA . ALA A 1 117 ? 44.795 9.421 -0.920 1.00 52.93 117 ALA A CA 1
ATOM 856 C C . ALA A 1 117 ? 44.954 10.473 0.163 1.00 54.66 117 ALA A C 1
ATOM 857 O O . ALA A 1 117 ? 46.058 10.980 0.378 1.00 61.55 117 ALA A O 1
ATOM 859 N N . SER A 1 118 ? 43.851 10.808 0.824 1.00 50.45 118 SER A N 1
ATOM 860 C CA . SER A 1 118 ? 43.812 11.829 1.864 1.00 49.46 118 SER A CA 1
ATOM 861 C C . SER A 1 118 ? 43.016 11.288 3.040 1.00 48.54 118 SER A C 1
ATOM 862 O O . SER A 1 118 ? 41.826 10.988 2.897 1.00 56.50 118 SER A O 1
ATOM 865 N N . VAL A 1 119 ? 43.656 11.187 4.201 1.00 49.11 119 VAL A N 1
ATOM 866 C CA . VAL A 1 119 ? 43.026 10.559 5.355 1.00 39.94 119 VAL A CA 1
ATOM 867 C C . VAL A 1 119 ? 41.975 11.502 5.928 1.00 39.46 119 VAL A C 1
ATOM 868 O O . VAL A 1 119 ? 42.288 12.618 6.354 1.00 42.49 119 VAL A O 1
ATOM 872 N N . LEU A 1 120 ? 40.711 11.063 5.917 1.00 34.36 120 LEU A N 1
ATOM 873 C CA . LEU A 1 120 ? 39.620 11.850 6.490 1.00 36.48 120 LEU A CA 1
ATOM 874 C C . LEU A 1 120 ? 39.526 11.703 8.000 1.00 38.94 120 LEU A C 1
ATOM 875 O O . LEU A 1 120 ? 39.096 12.639 8.680 1.00 40.46 120 LEU A O 1
ATOM 880 N N . ALA A 1 121 ? 39.898 10.545 8.537 1.00 33.57 121 ALA A N 1
ATOM 881 C CA . ALA A 1 121 ? 39.690 10.257 9.950 1.00 33.35 121 ALA A CA 1
ATOM 882 C C . ALA A 1 121 ? 40.527 9.043 10.321 1.00 32.13 121 ALA A C 1
ATOM 883 O O . ALA A 1 121 ? 40.703 8.128 9.508 1.00 29.38 121 ALA A O 1
ATOM 885 N N . GLU A 1 122 ? 41.014 9.031 11.560 1.00 30.76 122 GLU A N 1
ATOM 886 C CA . GLU A 1 122 ? 41.779 7.908 12.098 1.00 33.90 122 GLU A CA 1
ATOM 887 C C . GLU A 1 122 ? 41.153 7.444 13.405 1.00 36.33 122 GLU A C 1
ATOM 888 O O . GLU A 1 122 ? 40.781 8.265 14.245 1.00 34.03 122 GLU A O 1
ATOM 892 N N . TYR A 1 123 ? 41.034 6.129 13.569 1.00 27.80 123 TYR A N 1
ATOM 893 C CA . TYR A 1 123 ? 40.420 5.537 14.757 1.00 34.46 123 TYR A CA 1
ATOM 894 C C . TYR A 1 123 ? 41.390 4.525 15.352 1.00 34.10 123 TYR A C 1
ATOM 895 O O . TYR A 1 123 ? 41.815 3.586 14.645 1.00 34.71 123 TYR A O 1
ATOM 904 N N . PRO A 1 124 ? 41.775 4.665 16.635 1.00 48.26 124 PRO A N 1
ATOM 905 C CA . PRO A 1 124 ? 42.777 3.818 17.298 1.00 39.91 124 PRO A CA 1
ATOM 906 C C . PRO A 1 124 ? 42.334 2.372 17.443 1.00 45.84 124 PRO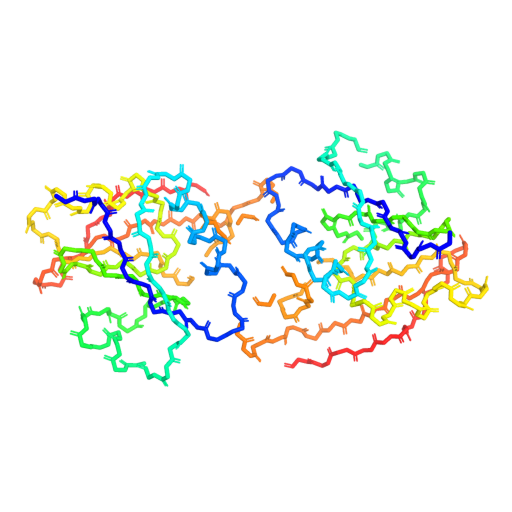 A C 1
ATOM 907 O O . PRO A 1 124 ? 43.136 1.435 17.450 1.00 43.93 124 PRO A O 1
ATOM 911 N N . GLU B 1 1 ? 4.902 -22.546 27.531 1.00 56.49 1 GLU B N 1
ATOM 912 C CA . GLU B 1 1 ? 5.468 -23.540 26.624 1.00 49.85 1 GLU B CA 1
ATOM 913 C C . GLU B 1 1 ? 5.857 -23.044 25.192 1.00 44.63 1 GLU B C 1
ATOM 914 O O . GLU B 1 1 ? 6.361 -23.838 24.387 1.00 40.94 1 GLU B O 1
ATOM 920 N N . PRO B 1 2 ? 5.665 -21.760 24.855 1.00 43.24 2 PRO B N 1
ATOM 921 C CA . PRO B 1 2 ? 6.411 -21.233 23.707 1.00 44.65 2 PRO B CA 1
ATOM 922 C C . PRO B 1 2 ? 7.899 -21.352 23.978 1.00 42.20 2 PRO B C 1
ATOM 923 O O . PRO B 1 2 ? 8.354 -21.226 25.116 1.00 44.01 2 PRO B O 1
ATOM 927 N N . LEU B 1 3 ? 8.643 -21.678 22.930 1.00 39.07 3 LEU B N 1
ATOM 928 C CA . LEU B 1 3 ? 10.092 -21.749 23.016 1.00 38.02 3 LEU B CA 1
ATOM 929 C C . LEU B 1 3 ? 10.659 -20.371 23.366 1.00 38.32 3 LEU B C 1
ATOM 930 O O . LEU B 1 3 ? 10.294 -19.364 22.749 1.00 39.06 3 LEU B O 1
ATOM 935 N N . ALA B 1 4 ? 11.530 -20.315 24.378 1.00 33.88 4 ALA B N 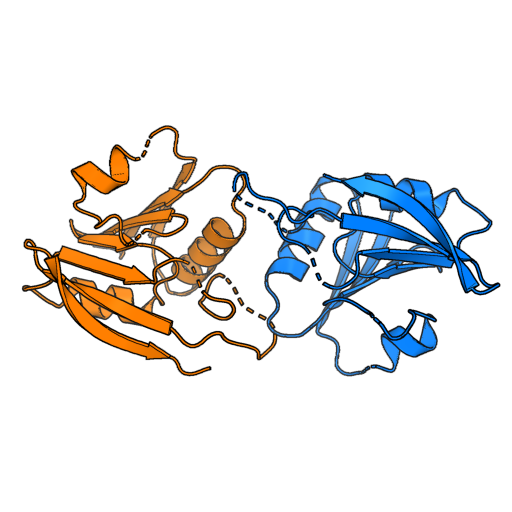1
ATOM 936 C CA . ALA B 1 4 ? 11.943 -19.034 24.933 1.00 34.49 4 ALA B CA 1
ATOM 937 C C . ALA B 1 4 ? 13.375 -19.089 25.466 1.00 34.62 4 ALA B C 1
ATOM 938 O O . ALA B 1 4 ? 13.766 -20.062 26.116 1.00 38.47 4 ALA B O 1
ATOM 940 N N . ILE B 1 5 ? 14.150 -18.029 25.211 1.00 31.83 5 ILE B N 1
ATOM 941 C CA . ILE B 1 5 ? 15.548 -17.972 25.633 1.00 29.87 5 ILE B CA 1
ATOM 942 C C . ILE B 1 5 ? 15.850 -16.585 26.180 1.00 31.11 5 ILE B C 1
ATOM 943 O O . ILE B 1 5 ? 15.401 -15.576 25.627 1.00 32.78 5 ILE B O 1
ATOM 948 N N . ASP B 1 6 ? 16.607 -16.563 27.249 1.00 29.85 6 ASP B N 1
ATOM 949 C CA . ASP B 1 6 ? 17.027 -15.311 27.882 1.00 29.28 6 ASP B CA 1
ATOM 950 C C . ASP B 1 6 ? 18.504 -15.067 27.538 1.00 31.75 6 ASP B C 1
ATOM 951 O O . ASP B 1 6 ? 19.279 -15.996 27.680 1.00 31.30 6 ASP B O 1
ATOM 956 N N . VAL B 1 7 ? 18.871 -13.841 27.165 1.00 28.10 7 VAL B N 1
ATOM 957 C CA . VAL B 1 7 ? 20.202 -13.571 26.603 1.00 30.01 7 VAL B CA 1
ATOM 958 C C . VAL B 1 7 ? 20.875 -12.417 27.346 1.00 30.31 7 VAL B C 1
ATOM 959 O O . VAL B 1 7 ? 20.294 -11.332 27.492 1.00 29.09 7 VAL B O 1
ATOM 963 N N . HIS B 1 8 ? 22.109 -12.649 27.786 1.00 27.14 8 HIS B N 1
ATOM 964 C CA . HIS B 1 8 ? 22.951 -11.628 28.398 1.00 32.92 8 HIS B CA 1
ATOM 965 C C . HIS B 1 8 ? 24.040 -11.309 27.397 1.00 31.38 8 HIS B C 1
ATOM 966 O O . HIS B 1 8 ? 24.813 -12.198 27.024 1.00 26.99 8 HIS B O 1
ATOM 973 N N . ARG B 1 9 ? 24.107 -10.062 26.950 1.00 30.85 9 ARG B N 1
ATOM 974 C CA . ARG B 1 9 ? 25.021 -9.772 25.857 1.00 31.58 9 ARG B CA 1
ATOM 975 C C . ARG B 1 9 ? 25.933 -8.613 26.211 1.00 32.12 9 ARG B C 1
ATOM 976 O O . ARG B 1 9 ? 25.572 -7.720 26.990 1.00 33.89 9 ARG B O 1
ATOM 984 N N . ASP B 1 10 ? 27.131 -8.673 25.626 1.00 31.20 10 ASP B N 1
ATOM 985 C CA . ASP B 1 10 ? 28.140 -7.642 25.776 1.00 35.68 10 ASP B CA 1
ATOM 986 C C . ASP B 1 10 ? 27.600 -6.307 25.285 1.00 36.35 10 ASP B C 1
ATOM 987 O O . ASP B 1 10 ? 26.797 -6.233 24.337 1.00 33.07 10 ASP B O 1
ATOM 992 N N . ALA B 1 11 ? 28.049 -5.249 25.944 1.00 38.55 11 ALA B N 1
ATOM 993 C CA . ALA B 1 11 ? 27.822 -3.896 25.448 1.00 39.36 11 ALA B CA 1
ATOM 994 C C . ALA B 1 11 ? 28.496 -3.710 24.086 1.00 31.60 11 ALA B C 1
ATOM 995 O O . ALA B 1 11 ? 29.594 -4.222 23.843 1.00 32.64 11 ALA B O 1
ATOM 997 N N . ASN B 1 12 ? 27.818 -3.007 23.181 1.00 35.52 12 ASN B N 1
ATOM 998 C CA . ASN B 1 12 ? 28.420 -2.568 21.919 1.00 34.05 12 ASN B CA 1
ATOM 999 C C . ASN B 1 12 ? 28.776 -3.749 21.013 1.00 35.15 12 ASN B C 1
ATOM 1000 O O . ASN B 1 12 ? 29.761 -3.700 20.264 1.00 31.85 12 ASN B O 1
ATOM 1005 N N . CYS B 1 13 ? 28.001 -4.839 21.082 1.00 33.66 13 CYS B N 1
ATOM 1006 C CA . CYS B 1 13 ? 28.278 -6.048 20.300 1.00 30.93 13 CYS B CA 1
ATOM 1007 C C . CYS B 1 13 ? 27.103 -6.283 19.357 1.00 27.36 13 CYS B C 1
ATOM 1008 O O . CYS B 1 13 ? 26.025 -6.733 19.781 1.00 28.13 13 CYS B O 1
ATOM 1011 N N . GLY B 1 14 ? 27.303 -5.953 18.085 1.00 29.47 14 GLY B N 1
ATOM 1012 C CA . GLY B 1 14 ? 26.204 -6.019 17.130 1.00 29.39 14 GLY B CA 1
ATOM 1013 C C . GLY B 1 14 ? 25.888 -7.429 16.676 1.00 27.02 14 GLY B C 1
ATOM 1014 O O . GLY B 1 14 ? 24.759 -7.706 16.267 1.00 24.47 14 GLY B O 1
ATOM 1015 N N . CYS B 1 15 ? 26.869 -8.335 16.729 1.00 24.97 15 CYS B N 1
ATOM 1016 C CA . CYS B 1 15 ? 26.626 -9.703 16.268 1.00 25.45 15 CYS B CA 1
ATOM 1017 C C . CYS B 1 15 ? 25.670 -10.436 17.214 1.00 27.24 15 CYS B C 1
ATOM 1018 O O . CYS B 1 15 ? 24.843 -11.232 16.764 1.00 28.03 15 CYS B O 1
ATOM 1021 N N . CYS B 1 16 ? 25.757 -10.155 18.526 1.00 24.70 16 CYS B N 1
ATOM 1022 C CA . CYS B 1 16 ? 24.786 -10.689 19.486 1.00 28.82 16 CYS B CA 1
ATOM 1023 C C . CYS B 1 16 ? 23.370 -10.337 19.076 1.00 31.92 16 CYS B C 1
ATOM 1024 O O . CYS B 1 16 ? 22.455 -11.174 19.162 1.00 25.62 16 CYS B O 1
ATOM 1027 N N . LYS B 1 17 ? 23.167 -9.081 18.650 1.00 29.22 17 LYS B N 1
ATOM 1028 C CA . LYS B 1 17 ? 21.830 -8.620 18.300 1.00 27.16 17 LYS B CA 1
ATOM 1029 C C . LYS B 1 17 ? 21.346 -9.267 17.016 1.00 27.96 17 LYS B C 1
ATOM 1030 O O . LYS B 1 17 ? 20.157 -9.566 16.873 1.00 30.57 17 LYS B O 1
ATOM 1036 N N . ASP B 1 18 ? 22.252 -9.532 16.079 1.00 28.97 18 ASP B N 1
ATOM 1037 C CA . ASP B 1 18 ? 21.827 -10.218 14.865 1.00 27.56 18 ASP B CA 1
ATOM 1038 C C . ASP B 1 18 ? 21.505 -11.693 15.137 1.00 29.76 18 ASP B C 1
ATOM 1039 O O . ASP B 1 18 ? 20.492 -12.217 14.658 1.00 24.73 18 ASP B O 1
ATOM 1044 N N . TRP B 1 19 ? 22.368 -12.379 15.893 1.00 25.90 19 TRP B N 1
ATOM 1045 C CA . TRP B 1 19 ? 22.062 -13.724 16.393 1.00 27.91 19 TRP B CA 1
ATOM 1046 C C . TRP B 1 19 ? 20.660 -13.801 17.005 1.00 25.53 19 TRP B C 1
ATOM 1047 O O . TRP B 1 19 ? 19.866 -14.691 16.670 1.00 28.29 19 TRP B O 1
ATOM 1058 N N . ILE B 1 20 ? 20.332 -12.862 17.892 1.00 22.83 20 ILE B N 1
ATOM 1059 C CA . ILE B 1 20 ? 18.991 -12.807 18.475 1.00 28.05 20 ILE B CA 1
ATOM 1060 C C . ILE B 1 20 ? 17.920 -12.738 17.389 1.00 34.14 20 ILE B C 1
ATOM 1061 O O . ILE B 1 20 ? 16.871 -13.388 17.500 1.00 28.98 20 ILE B O 1
ATOM 1066 N N . LYS B 1 21 ? 18.159 -11.960 16.326 1.00 30.96 21 LYS B N 1
ATOM 1067 C CA . LYS B 1 21 ? 17.174 -11.871 15.241 1.00 33.60 21 LYS B CA 1
ATOM 1068 C C . LYS B 1 21 ? 17.047 -13.188 14.477 1.00 31.94 21 LYS B C 1
ATOM 1069 O O . LYS B 1 21 ? 15.951 -13.545 14.027 1.00 30.84 21 LYS B O 1
ATOM 1075 N N . HIS B 1 22 ? 18.153 -13.912 14.292 1.00 26.66 22 HIS B N 1
ATOM 1076 C CA . HIS B 1 22 ? 18.052 -15.247 13.704 1.00 31.74 22 HIS B CA 1
ATOM 1077 C C . HIS B 1 22 ? 17.246 -16.196 14.599 1.00 33.60 22 HIS B C 1
ATOM 1078 O O . HIS B 1 22 ? 16.412 -16.972 14.107 1.00 31.79 22 HIS B O 1
ATOM 1085 N N . LEU B 1 23 ? 17.465 -16.140 15.920 1.00 29.23 23 LEU B N 1
ATOM 1086 C CA . LEU B 1 23 ? 16.675 -16.966 16.828 1.00 30.20 23 LEU B CA 1
ATOM 1087 C C . LEU B 1 23 ? 15.188 -16.661 16.685 1.00 35.52 23 LEU B C 1
ATOM 1088 O O . LEU B 1 23 ? 14.368 -17.574 16.561 1.00 30.90 23 LEU B O 1
ATOM 1093 N N . GLU B 1 24 ? 14.826 -15.375 16.685 1.00 34.12 24 GLU B N 1
ATOM 1094 C CA . GLU B 1 24 ? 13.420 -14.999 16.543 1.00 40.44 24 GLU B CA 1
ATOM 1095 C C . GLU B 1 24 ? 12.834 -15.474 15.215 1.00 40.33 24 GLU B C 1
ATOM 1096 O O . GLU B 1 24 ? 11.702 -15.974 15.181 1.00 39.25 24 GLU B O 1
ATOM 1102 N N . ALA B 1 25 ? 13.587 -15.339 14.115 1.00 37.22 25 ALA B N 1
ATOM 1103 C CA . ALA B 1 25 ? 13.154 -15.900 12.833 1.00 38.83 25 ALA B CA 1
ATOM 1104 C C . ALA B 1 25 ? 13.010 -17.411 12.882 1.00 40.19 25 ALA B C 1
ATOM 1105 O O . ALA B 1 25 ? 12.336 -17.990 12.023 1.00 37.96 25 ALA B O 1
ATOM 1107 N N . ASN B 1 26 ? 13.663 -18.071 13.832 1.00 36.19 26 ASN B N 1
ATOM 1108 C CA . ASN B 1 26 ? 13.477 -19.498 14.015 1.00 36.03 26 ASN B CA 1
ATOM 1109 C C . ASN B 1 26 ? 12.375 -19.815 15.025 1.00 33.03 26 ASN B C 1
ATOM 1110 O O . ASN B 1 26 ? 12.189 -20.980 15.370 1.00 44.35 26 ASN B O 1
ATOM 1115 N N . GLY B 1 27 ? 11.643 -18.810 15.504 1.00 34.24 27 GLY B N 1
ATOM 1116 C CA . GLY B 1 27 ? 10.524 -19.048 16.393 1.00 41.98 27 GLY B CA 1
ATOM 1117 C C . GLY B 1 27 ? 10.794 -18.941 17.883 1.00 41.00 27 GLY B C 1
ATOM 1118 O O . GLY B 1 27 ? 9.869 -19.195 18.677 1.00 34.75 27 GLY B O 1
ATOM 1119 N N . PHE B 1 28 ? 12.009 -18.563 18.294 1.00 31.49 28 PHE B N 1
ATOM 1120 C CA . PHE B 1 28 ? 12.288 -18.321 19.707 1.00 29.25 28 PHE B CA 1
ATOM 1121 C C . PHE B 1 28 ? 11.667 -17.010 20.178 1.00 32.35 28 PHE B C 1
ATOM 1122 O O . PHE B 1 28 ? 11.721 -15.989 19.491 1.00 35.99 28 PHE B O 1
ATOM 1130 N N . LYS B 1 29 ? 11.090 -17.040 21.372 1.00 32.93 29 LYS B N 1
ATOM 1131 C CA . LYS B 1 29 ? 10.804 -15.826 22.126 1.00 37.32 29 LYS B CA 1
ATOM 1132 C C . LYS B 1 29 ? 12.076 -15.458 22.890 1.00 33.47 29 LYS B C 1
ATOM 1133 O O . LYS B 1 29 ? 12.536 -16.219 23.745 1.00 36.70 29 LYS B O 1
ATOM 1136 N N . VAL B 1 30 ? 12.671 -14.320 22.568 1.00 36.50 30 VAL B N 1
ATOM 1137 C CA . VAL B 1 30 ? 13.937 -13.910 23.161 1.00 30.47 30 VAL B CA 1
ATOM 1138 C C . VAL B 1 30 ? 13.677 -12.751 24.104 1.00 31.30 30 VAL B C 1
ATOM 1139 O O . VAL B 1 30 ? 12.940 -11.818 23.764 1.00 37.93 30 VAL B O 1
ATOM 1143 N N . THR B 1 31 ? 14.292 -12.793 25.280 1.00 30.52 31 THR B N 1
ATOM 1144 C CA . THR B 1 31 ? 14.442 -11.597 26.104 1.00 33.36 31 THR B CA 1
ATOM 1145 C C . THR B 1 31 ? 15.930 -11.318 26.249 1.00 38.40 31 THR B C 1
ATOM 1146 O O . THR B 1 31 ? 16.737 -12.250 26.310 1.00 33.87 31 THR B O 1
ATOM 1150 N N . ASP B 1 32 ? 16.318 -10.047 26.290 1.00 32.28 32 ASP B N 1
ATOM 1151 C CA . ASP B 1 32 ? 17.751 -9.803 26.366 1.00 37.12 32 ASP B CA 1
ATOM 1152 C C . ASP B 1 32 ? 18.056 -8.473 27.033 1.00 34.28 32 ASP B C 1
ATOM 1153 O O . ASP B 1 32 ? 17.278 -7.523 26.962 1.00 32.63 32 ASP B O 1
ATOM 1158 N N . HIS B 1 33 ? 19.231 -8.400 27.633 1.00 34.80 33 HIS B N 1
ATOM 1159 C CA . HIS B 1 33 ? 19.711 -7.138 28.160 1.00 40.35 33 HIS B CA 1
ATOM 1160 C C . HIS B 1 33 ? 21.207 -7.047 27.942 1.00 38.93 33 HIS B C 1
ATOM 1161 O O . HIS B 1 33 ? 21.901 -8.067 27.851 1.00 36.07 33 HIS B O 1
ATOM 1168 N N . VAL B 1 34 ? 21.685 -5.806 27.821 1.00 34.56 34 VAL B N 1
ATOM 1169 C CA . VAL B 1 34 ? 23.112 -5.552 27.861 1.00 38.92 34 VAL B CA 1
ATOM 1170 C C . VAL B 1 34 ? 23.608 -5.875 29.264 1.00 40.92 34 VAL B C 1
ATOM 1171 O O . VAL B 1 34 ? 22.925 -5.605 30.268 1.00 36.60 34 VAL B O 1
ATOM 1175 N N . GLU B 1 35 ? 24.788 -6.482 29.336 1.00 38.02 35 GLU B N 1
ATOM 1176 C CA . GLU B 1 35 ? 25.283 -7.116 30.550 1.00 38.17 35 GLU B CA 1
ATOM 1177 C C . GLU B 1 35 ? 26.214 -6.196 31.317 1.00 33.64 35 GLU B C 1
ATOM 1178 O O . GLU B 1 35 ? 27.159 -5.662 30.737 1.00 39.37 35 GLU B O 1
ATOM 1184 N N . ALA B 1 36 ? 26.006 -6.079 32.633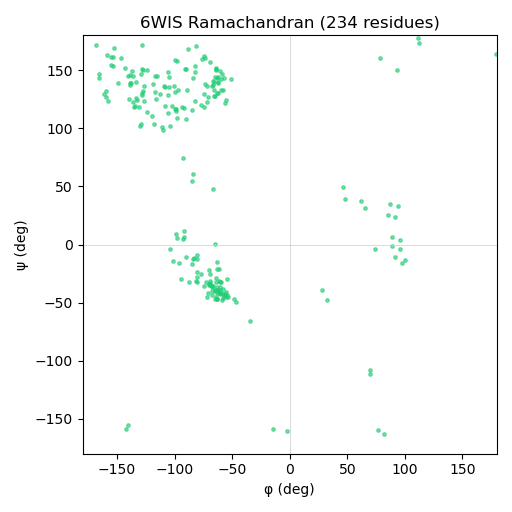 1.00 38.10 36 ALA B N 1
ATOM 1185 C CA . ALA B 1 36 ? 26.935 -5.294 33.447 1.00 40.37 36 ALA B CA 1
ATOM 1186 C C . ALA B 1 36 ? 28.036 -6.125 34.104 1.00 43.17 36 ALA B C 1
ATOM 1187 O O . ALA B 1 36 ? 29.138 -5.610 34.328 1.00 42.24 36 ALA B O 1
ATOM 1189 N N . ASP B 1 37 ? 27.782 -7.394 34.418 1.00 41.10 37 ASP B N 1
ATOM 1190 C CA A ASP B 1 37 ? 28.736 -8.235 35.139 0.53 41.20 37 ASP B CA 1
ATOM 1191 C CA B ASP B 1 37 ? 28.739 -8.236 35.138 0.47 41.20 37 ASP B CA 1
ATOM 1192 C C . ASP B 1 37 ? 28.810 -9.599 34.442 1.00 38.61 37 ASP B C 1
ATOM 1193 O O . ASP B 1 37 ? 28.360 -10.606 34.987 1.00 37.42 37 ASP B O 1
ATOM 1210 N N . SER B 1 39 ? 31.312 -11.635 33.704 1.00 36.85 39 SER B N 1
ATOM 1211 C CA . SER B 1 39 ? 32.120 -12.665 34.338 1.00 37.62 39 SER B CA 1
ATOM 1212 C C . SER B 1 39 ? 31.348 -13.356 35.445 1.00 38.08 39 SER B C 1
ATOM 1213 O O . SER B 1 39 ? 31.435 -14.574 35.598 1.00 39.11 39 SER B O 1
ATOM 1216 N N . ALA B 1 40 ? 30.570 -12.602 36.213 1.00 36.25 40 ALA B N 1
ATOM 1217 C CA . ALA B 1 40 ? 29.708 -13.226 37.203 1.00 36.28 40 ALA B CA 1
ATOM 1218 C C . ALA B 1 40 ? 28.681 -14.132 36.536 1.00 43.87 40 ALA B C 1
ATOM 1219 O O . ALA B 1 40 ? 28.352 -15.205 37.060 1.00 40.30 40 ALA B O 1
ATOM 1221 N N . VAL B 1 41 ? 28.147 -13.704 35.388 1.00 32.92 41 VAL B N 1
ATOM 1222 C CA . VAL B 1 41 ? 27.116 -14.488 34.705 1.00 38.15 41 VAL B CA 1
ATOM 1223 C C . VAL B 1 41 ? 27.692 -15.816 34.232 1.00 34.69 41 VAL B C 1
ATOM 1224 O O . VAL B 1 41 ? 27.100 -16.883 34.439 1.00 30.23 41 VAL B O 1
ATOM 1228 N N . LYS B 1 42 ? 28.867 -15.769 33.610 1.00 29.42 42 LYS B N 1
ATOM 1229 C CA . LYS B 1 42 ? 29.475 -16.982 33.080 1.00 37.43 42 LYS B CA 1
ATOM 1230 C C . LYS B 1 42 ? 29.892 -17.939 34.195 1.00 34.24 42 LYS B C 1
ATOM 1231 O O . LYS B 1 42 ? 29.782 -19.167 34.043 1.00 29.08 42 LYS B O 1
ATOM 1237 N N . SER B 1 43 ? 30.354 -17.413 35.332 1.00 32.93 43 SER B N 1
ATOM 1238 C CA . SER B 1 43 ? 30.798 -18.348 36.364 1.00 37.50 43 SER B CA 1
ATOM 1239 C C . SER B 1 43 ? 29.630 -18.917 37.161 1.00 37.39 43 SER B C 1
ATOM 1240 O O . SER B 1 43 ? 29.685 -20.076 37.576 1.00 42.79 43 SER B O 1
ATOM 1243 N N . ARG B 1 44 ? 28.553 -18.163 37.365 1.00 33.16 44 ARG B N 1
ATOM 1244 C CA . ARG B 1 44 ? 27.390 -18.787 37.991 1.00 33.79 44 ARG B CA 1
ATOM 1245 C C . ARG B 1 44 ? 26.704 -19.806 37.089 1.00 42.00 44 ARG B C 1
ATOM 1246 O O . ARG B 1 44 ? 26.025 -20.700 37.600 1.00 38.82 44 ARG B O 1
ATOM 1254 N N . LEU B 1 45 ? 26.840 -19.686 35.761 1.00 40.47 45 LEU B N 1
ATOM 1255 C CA . LEU B 1 45 ? 26.261 -20.672 34.857 1.00 37.63 45 LEU B CA 1
ATOM 1256 C C . LEU B 1 45 ? 27.167 -21.884 34.643 1.00 35.25 45 LEU B C 1
ATOM 1257 O O . LEU B 1 45 ? 26.693 -22.923 34.164 1.00 35.35 45 LEU B O 1
ATOM 1262 N N . GLY B 1 46 ? 28.445 -21.768 34.978 1.00 33.73 46 GLY B N 1
ATOM 1263 C CA . GLY B 1 46 ? 29.413 -22.817 34.734 1.00 41.35 46 GLY B CA 1
ATOM 1264 C C . GLY B 1 46 ? 30.154 -22.757 33.413 1.00 41.36 46 GLY B C 1
ATOM 1265 O O . GLY B 1 46 ? 30.646 -23.797 32.958 1.00 39.65 46 GLY B O 1
ATOM 1266 N N . VAL B 1 47 ? 30.266 -21.592 32.774 1.00 36.42 47 VAL B N 1
ATOM 1267 C CA . VAL B 1 47 ? 30.898 -21.561 31.449 1.00 33.84 47 VAL B CA 1
ATOM 1268 C C . VAL B 1 47 ? 32.412 -21.661 31.609 1.00 35.12 47 VAL B C 1
ATOM 1269 O O . VAL B 1 47 ? 33.016 -20.796 32.244 1.00 35.80 47 VAL B O 1
ATOM 1273 N N . PRO B 1 48 ? 33.070 -22.673 31.043 1.00 38.71 48 PRO B N 1
ATOM 1274 C CA . PRO B 1 48 ? 34.536 -22.747 31.155 1.00 37.44 48 PRO B CA 1
ATOM 1275 C C . PRO B 1 48 ? 35.194 -21.544 30.497 1.00 42.33 48 PRO B C 1
ATOM 1276 O O . PRO B 1 48 ? 34.718 -21.039 29.475 1.00 38.66 48 PRO B O 1
ATOM 1280 N N . TYR B 1 49 ? 36.303 -21.083 31.093 1.00 42.63 49 TYR B N 1
ATOM 1281 C CA . TYR B 1 49 ? 36.968 -19.895 30.567 1.00 39.51 49 TYR B CA 1
ATOM 1282 C C . TYR B 1 49 ? 37.405 -20.108 29.119 1.00 42.78 49 TYR B C 1
ATOM 1283 O O . TYR B 1 49 ? 37.255 -19.215 28.282 1.00 41.76 49 TYR B O 1
ATOM 1292 N N . SER B 1 50 ? 37.938 -21.286 28.798 1.00 40.23 50 SER B N 1
ATOM 1293 C CA . SER B 1 50 ? 38.311 -21.551 27.413 1.00 44.44 50 SER B CA 1
ATOM 1294 C C . SER B 1 50 ? 37.110 -21.632 26.469 1.00 44.36 50 SER B C 1
ATOM 1295 O O . SER B 1 50 ? 37.308 -21.649 25.251 1.00 40.36 50 SER B O 1
ATOM 1306 N N . GLY B 1 52 ? 34.590 -19.330 26.399 1.00 35.91 52 GLY B N 1
ATOM 1307 C CA . GLY B 1 52 ? 33.879 -18.055 26.432 1.00 31.92 52 GLY B CA 1
ATOM 1308 C C . GLY B 1 52 ? 33.662 -17.440 25.057 1.00 32.76 52 GLY B C 1
ATOM 1309 O O . GLY B 1 52 ? 34.448 -17.618 24.125 1.00 30.44 52 GLY B O 1
ATOM 1310 N N . SER B 1 53 ? 32.566 -16.693 24.931 1.00 29.44 53 SER B N 1
ATOM 1311 C CA . SER B 1 53 ? 32.248 -15.978 23.698 1.00 32.64 53 SER B CA 1
ATOM 1312 C C . SER B 1 53 ? 31.678 -14.622 24.094 1.00 29.83 53 SER B C 1
ATOM 1313 O O . SER B 1 53 ? 31.918 -14.132 25.203 1.00 29.86 53 SER B O 1
ATOM 1316 N N . CYS B 1 54 ? 30.875 -14.026 23.206 1.00 28.91 54 CYS B N 1
ATOM 1317 C CA . CYS B 1 54 ? 30.463 -12.625 23.310 1.00 30.60 54 CYS B CA 1
ATOM 1318 C C . CYS B 1 54 ? 29.103 -12.417 23.971 1.00 32.02 54 CYS B C 1
ATOM 1319 O O . CYS B 1 54 ? 28.776 -11.280 24.338 1.00 28.91 54 CYS B O 1
ATOM 1322 N N . HIS B 1 55 ? 28.290 -13.466 24.094 1.00 23.97 55 HIS B N 1
ATOM 1323 C CA . HIS B 1 55 ? 27.018 -13.387 24.805 1.00 24.69 55 HIS B CA 1
ATOM 1324 C C . HIS B 1 55 ? 26.769 -14.742 25.465 1.00 23.90 55 HIS B C 1
ATOM 1325 O O . HIS B 1 55 ? 27.353 -15.760 25.074 1.00 25.80 55 HIS B O 1
ATOM 1332 N N . THR B 1 56 ? 25.901 -14.755 26.466 1.00 21.41 56 THR B N 1
ATOM 1333 C CA . THR B 1 56 ? 25.513 -16.000 27.131 1.00 27.81 56 THR B CA 1
ATOM 1334 C C . THR B 1 56 ? 23.996 -16.051 27.216 1.00 26.72 56 THR B C 1
ATOM 1335 O O . THR B 1 56 ? 23.381 -15.167 27.822 1.00 29.77 56 THR B O 1
ATOM 1339 N N . GLY B 1 57 ? 23.394 -17.055 26.586 1.00 23.55 57 GLY B N 1
ATOM 1340 C CA . GLY B 1 57 ? 21.971 -17.289 26.689 1.00 22.38 57 GLY B CA 1
ATOM 1341 C C . GLY B 1 57 ? 21.632 -18.403 27.689 1.00 31.63 57 GLY B C 1
ATOM 1342 O O . GLY B 1 57 ? 22.465 -19.249 28.013 1.00 23.60 57 GLY B O 1
ATOM 1343 N N . VAL B 1 58 ? 20.386 -18.387 28.173 1.00 26.73 58 VAL B N 1
ATOM 1344 C CA . VAL B 1 58 ? 19.877 -19.390 29.105 1.00 34.10 58 VAL B CA 1
ATOM 1345 C C . VAL B 1 58 ? 18.513 -19.850 28.620 1.00 26.14 58 VAL B C 1
ATOM 1346 O O . VAL B 1 58 ? 17.612 -19.026 28.425 1.00 27.64 58 VAL B O 1
ATOM 1350 N N . ILE B 1 59 ? 18.348 -21.161 28.451 1.00 29.11 59 ILE B N 1
ATOM 1351 C CA . ILE B 1 59 ? 17.058 -21.723 28.060 1.00 29.98 59 ILE B CA 1
ATOM 1352 C C . ILE B 1 59 ? 16.817 -23.010 28.843 1.00 28.06 59 ILE B C 1
ATOM 1353 O O . ILE B 1 59 ? 17.659 -23.910 28.834 1.00 27.42 59 ILE B O 1
ATOM 1358 N N . ASP B 1 60 ? 15.687 -23.085 29.546 1.00 31.48 60 ASP B N 1
ATOM 1359 C CA . ASP B 1 60 ? 15.332 -24.268 30.341 1.00 39.77 60 ASP B CA 1
ATOM 1360 C C . ASP B 1 60 ? 16.523 -24.744 31.189 1.00 38.45 60 ASP B C 1
ATOM 1361 O O . ASP B 1 60 ? 16.922 -25.908 31.143 1.00 32.64 60 ASP B O 1
ATOM 1366 N N . GLY B 1 61 ? 17.148 -23.809 31.911 1.00 31.07 61 GLY B N 1
ATOM 1367 C CA . GLY B 1 61 ? 18.300 -24.114 32.741 1.00 33.57 61 GLY B CA 1
ATOM 1368 C C . GLY B 1 61 ? 19.624 -24.379 32.039 1.00 37.25 61 GLY B C 1
ATOM 1369 O O . GLY B 1 61 ? 20.636 -24.564 32.724 1.00 44.07 61 GLY B O 1
ATOM 1370 N N . LYS B 1 62 ? 19.688 -24.399 30.713 1.00 29.44 62 LYS B N 1
ATOM 1371 C CA . LYS B 1 62 ? 20.947 -24.698 30.043 1.00 31.41 62 LYS B CA 1
ATOM 1372 C C . LYS B 1 62 ? 21.559 -23.423 29.477 1.00 29.39 62 LYS B C 1
ATOM 1373 O O . LYS B 1 62 ? 20.836 -22.541 29.019 1.00 30.81 62 LYS B O 1
ATOM 1379 N N . PHE B 1 63 ? 22.890 -23.325 29.506 1.00 30.48 63 PHE B N 1
ATOM 1380 C CA . PHE B 1 63 ? 23.531 -22.147 28.939 1.00 27.45 63 PHE B CA 1
ATOM 1381 C C . PHE B 1 63 ? 23.857 -22.351 27.462 1.00 26.52 63 PHE B C 1
ATOM 1382 O O . PHE B 1 63 ? 24.065 -23.470 26.989 1.00 26.56 63 PHE B O 1
ATOM 1390 N N . VAL B 1 64 ? 23.864 -21.246 26.730 1.00 23.13 64 VAL B N 1
ATOM 1391 C CA . VAL B 1 64 ? 24.108 -21.228 25.292 1.00 22.28 64 VAL B CA 1
ATOM 1392 C C . VAL B 1 64 ? 25.194 -20.171 25.095 1.00 29.20 64 VAL B C 1
ATOM 1393 O O . VAL B 1 64 ? 24.917 -18.973 25.186 1.00 28.96 64 VAL B O 1
ATOM 1397 N N . GLU B 1 65 ? 26.431 -20.592 24.871 1.00 24.41 65 GLU B N 1
ATOM 1398 C CA . GLU B 1 65 ? 27.555 -19.658 24.835 1.00 26.39 65 GLU B CA 1
ATOM 1399 C C . GLU B 1 65 ? 27.899 -19.336 23.376 1.00 24.15 65 GLU B C 1
ATOM 1400 O O . GLU B 1 65 ? 28.255 -20.231 22.600 1.00 22.73 65 GLU B O 1
ATOM 1406 N N . GLY B 1 66 ? 27.749 -18.071 22.999 1.00 27.51 66 GLY B N 1
ATOM 1407 C CA . GLY B 1 66 ? 28.120 -17.639 21.661 1.00 27.79 66 GLY B CA 1
ATOM 1408 C C . GLY B 1 66 ? 27.119 -18.034 20.586 1.00 29.06 66 GLY B C 1
ATOM 1409 O O . GLY B 1 66 ? 25.951 -18.354 20.838 1.00 25.71 66 GLY B O 1
ATOM 1410 N N . HIS B 1 67 ? 27.619 -18.040 19.360 1.00 22.03 67 HIS B N 1
ATOM 1411 C CA . HIS B 1 67 ? 26.788 -18.075 18.155 1.00 25.97 67 HIS B CA 1
ATOM 1412 C C . HIS B 1 67 ? 26.390 -19.501 17.779 1.00 29.68 67 HIS B C 1
ATOM 1413 O O . HIS B 1 67 ? 26.638 -19.983 16.667 1.00 26.26 67 HIS B O 1
ATOM 1420 N N . VAL B 1 68 ? 25.786 -20.182 18.748 1.00 26.41 68 VAL B N 1
ATOM 1421 C CA . VAL B 1 68 ? 25.262 -21.534 18.534 1.00 24.34 68 VAL B CA 1
ATOM 1422 C C . VAL B 1 68 ? 24.108 -21.468 17.533 1.00 28.10 68 VAL B C 1
ATOM 1423 O O . VAL B 1 68 ? 23.167 -20.679 17.732 1.00 24.74 68 VAL B O 1
ATOM 1427 N N . PRO B 1 69 ? 24.122 -22.259 16.458 1.00 25.07 69 PRO B N 1
ATOM 1428 C CA . PRO B 1 69 ? 22.959 -22.305 15.557 1.00 26.41 69 PRO B CA 1
ATOM 1429 C C . PRO B 1 69 ? 21.684 -22.772 16.253 1.00 29.23 69 PRO B C 1
ATOM 1430 O O . PRO B 1 69 ? 21.707 -23.591 17.177 1.00 21.63 69 PRO B O 1
ATOM 1434 N N . ALA B 1 70 ? 20.548 -22.254 15.767 1.00 23.25 70 ALA B N 1
ATOM 1435 C CA . ALA B 1 70 ? 19.269 -22.547 16.406 1.00 30.13 70 ALA B CA 1
ATOM 1436 C C . ALA B 1 70 ? 19.011 -24.049 16.481 1.00 33.37 70 ALA B C 1
ATOM 1437 O O . ALA B 1 70 ? 18.573 -24.554 17.526 1.00 26.05 70 ALA B O 1
ATOM 1439 N N . ALA B 1 71 ? 19.301 -24.784 15.395 1.00 24.97 71 ALA B N 1
ATOM 1440 C CA . ALA B 1 71 ? 19.062 -26.225 15.391 1.00 28.66 71 ALA B CA 1
ATOM 1441 C C . ALA B 1 71 ? 19.853 -26.933 16.489 1.00 36.44 71 ALA B C 1
ATOM 1442 O O . ALA B 1 71 ? 19.388 -27.939 17.039 1.00 33.57 71 ALA B O 1
ATOM 1444 N N . ASP B 1 72 ? 21.041 -26.422 16.827 1.00 35.23 72 ASP B N 1
ATOM 1445 C CA . ASP B 1 72 ? 21.853 -27.058 17.854 1.00 32.18 72 ASP B CA 1
ATOM 1446 C C . ASP B 1 72 ? 21.402 -26.678 19.248 1.00 33.08 72 ASP B C 1
ATOM 1447 O O . ASP B 1 72 ? 21.560 -27.478 20.172 1.00 29.74 72 ASP B O 1
ATOM 1452 N N . ILE B 1 73 ? 20.810 -25.491 19.422 1.00 28.49 73 ILE B N 1
ATOM 1453 C CA . ILE B 1 73 ? 20.170 -25.190 20.698 1.00 28.27 73 ILE B CA 1
ATOM 1454 C C . ILE B 1 73 ? 19.054 -26.191 20.955 1.00 29.61 73 ILE B C 1
ATOM 1455 O O . ILE B 1 73 ? 18.826 -26.617 22.103 1.00 27.07 73 ILE B O 1
ATOM 1460 N N . LEU B 1 74 ? 18.346 -26.592 19.884 1.00 26.39 74 LEU B N 1
ATOM 1461 C CA . LEU B 1 74 ? 17.246 -27.548 20.032 1.00 31.71 74 LEU B CA 1
ATOM 1462 C C . LEU B 1 74 ? 17.764 -28.919 20.443 1.00 33.25 74 LEU B C 1
ATOM 1463 O O . LEU B 1 74 ? 17.137 -29.602 21.263 1.00 32.16 74 LEU B O 1
ATOM 1468 N N . LYS B 1 75 ? 18.904 -29.342 19.873 1.00 27.64 75 LYS B N 1
ATOM 1469 C CA . LYS B 1 75 ? 19.524 -30.587 20.298 1.00 30.11 75 LYS B CA 1
ATOM 1470 C C . LYS B 1 75 ? 19.985 -30.509 21.750 1.00 34.13 75 LYS B C 1
ATOM 1471 O O . LYS B 1 75 ? 19.760 -31.452 22.522 1.00 27.42 75 LYS B O 1
ATOM 1477 N N . LEU B 1 76 ? 20.646 -29.396 22.133 1.00 29.40 76 LEU B N 1
ATOM 1478 C CA . LEU B 1 76 ? 21.041 -29.160 23.528 1.00 24.88 76 LEU B CA 1
ATOM 1479 C C . LEU B 1 76 ? 19.884 -29.395 24.507 1.00 27.86 76 LEU B C 1
ATOM 1480 O O . LEU B 1 76 ? 20.056 -30.041 25.547 1.00 26.89 76 LEU B O 1
ATOM 1485 N N . ARG B 1 77 ? 18.702 -28.844 24.199 1.00 25.37 77 ARG B N 1
ATOM 1486 C CA . ARG B 1 77 ? 17.571 -28.927 25.126 1.00 30.89 77 ARG B CA 1
ATOM 1487 C C . ARG B 1 77 ? 17.136 -30.353 25.338 1.00 27.65 77 ARG B C 1
ATOM 1488 O O . ARG B 1 77 ? 16.613 -30.689 26.400 1.00 32.32 77 ARG B O 1
ATOM 1496 N N . GLU B 1 78 ? 17.285 -31.188 24.313 1.00 34.05 78 GLU B N 1
ATOM 1497 C CA . GLU B 1 78 ? 16.860 -32.577 24.377 1.00 36.59 78 GLU B CA 1
ATOM 1498 C C . GLU B 1 78 ? 17.893 -33.503 25.013 1.00 35.73 78 GLU B C 1
ATOM 1499 O O . GLU B 1 78 ? 17.542 -34.631 25.339 1.00 34.18 78 GLU B O 1
ATOM 1505 N N . ARG B 1 79 ? 19.136 -33.065 25.216 1.00 30.75 79 ARG B N 1
ATOM 1506 C CA . ARG B 1 79 ? 20.187 -33.923 25.761 1.00 30.44 79 ARG B CA 1
ATOM 1507 C C . ARG B 1 79 ? 20.201 -33.819 27.282 1.00 37.29 79 ARG B C 1
ATOM 1508 O O . ARG B 1 79 ? 20.640 -32.809 27.833 1.00 32.13 79 ARG B O 1
ATOM 1516 N N . ALA B 1 80 ? 19.750 -34.885 27.965 1.00 33.22 80 ALA B N 1
ATOM 1517 C CA . ALA B 1 80 ? 19.676 -34.864 29.424 1.00 28.17 80 ALA B CA 1
ATOM 1518 C C . ALA B 1 80 ? 21.045 -34.740 30.076 1.00 28.47 80 ALA B C 1
ATOM 1519 O O . ALA B 1 80 ? 21.164 -34.210 31.193 1.00 27.69 80 ALA B O 1
ATOM 1521 N N . ASP B 1 81 ? 22.088 -35.237 29.420 1.00 27.87 81 ASP B N 1
ATOM 1522 C CA . ASP B 1 81 ? 23.418 -35.185 30.006 1.00 25.23 81 ASP B CA 1
ATOM 1523 C C . ASP B 1 81 ? 24.117 -33.831 29.843 1.00 28.53 81 ASP B C 1
ATOM 1524 O O . ASP B 1 81 ? 25.145 -33.619 30.484 1.00 30.29 81 ASP B O 1
ATOM 1529 N N . LEU B 1 82 ? 23.616 -32.922 29.005 1.00 32.74 82 LEU B N 1
ATOM 1530 C CA . LEU B 1 82 ? 24.298 -31.655 28.725 1.00 28.49 82 LEU B CA 1
ATOM 1531 C C . LEU B 1 82 ? 23.672 -30.506 29.512 1.00 30.02 82 LEU B C 1
ATOM 1532 O O . LEU B 1 82 ? 22.441 -30.371 29.564 1.00 31.08 82 LEU B O 1
ATOM 1537 N N . VAL B 1 83 ? 24.533 -29.665 30.091 1.00 31.24 83 VAL B N 1
ATOM 1538 C CA . VAL B 1 83 ? 24.106 -28.456 30.790 1.00 27.40 83 VAL B CA 1
ATOM 1539 C C . VAL B 1 83 ? 24.301 -27.182 29.955 1.00 27.93 83 VAL B C 1
ATOM 1540 O O . VAL B 1 83 ? 23.766 -26.126 30.327 1.00 28.72 83 VAL B O 1
ATOM 1544 N N . GLY B 1 84 ? 25.071 -27.237 28.870 1.00 26.56 84 GLY B N 1
ATOM 1545 C CA . GLY B 1 84 ? 25.214 -26.087 27.994 1.00 26.52 84 GLY B CA 1
ATOM 1546 C C . GLY B 1 84 ? 25.899 -26.483 26.706 1.00 27.58 84 GLY B C 1
ATOM 1547 O O . GLY B 1 84 ? 26.402 -27.598 26.554 1.00 27.11 84 GLY B O 1
ATOM 1548 N N . ALA B 1 85 ? 25.917 -25.538 25.774 1.00 22.94 85 ALA B N 1
ATOM 1549 C CA . ALA B 1 85 ? 26.655 -25.693 24.528 1.00 24.76 85 ALA B CA 1
ATOM 1550 C C . ALA B 1 85 ? 27.378 -24.393 24.234 1.00 28.30 85 ALA B C 1
ATOM 1551 O O . ALA B 1 85 ? 26.897 -23.320 24.598 1.00 27.82 85 ALA B O 1
ATOM 1553 N N . ALA B 1 86 ? 28.529 -24.489 23.569 1.00 25.44 86 ALA B N 1
ATOM 1554 C CA . ALA B 1 86 ? 29.343 -23.309 23.326 1.00 28.03 86 ALA B CA 1
ATOM 1555 C C . ALA B 1 86 ? 29.922 -23.305 21.921 1.00 27.30 86 ALA B C 1
ATOM 1556 O O . ALA B 1 86 ? 30.375 -24.341 21.418 1.00 26.37 86 ALA B O 1
ATOM 1558 N N . VAL B 1 87 ? 29.921 -22.126 21.301 1.00 25.92 87 VAL B N 1
ATOM 1559 C CA . VAL B 1 87 ? 30.821 -21.871 20.178 1.00 29.68 87 VAL B CA 1
ATOM 1560 C C . VAL B 1 87 ? 31.835 -20.848 20.672 1.00 27.93 87 VAL B C 1
ATOM 1561 O O . VAL B 1 87 ? 31.511 -19.656 20.758 1.00 28.11 87 VAL B O 1
ATOM 1565 N N . PRO B 1 88 ? 33.045 -21.268 21.038 1.00 32.01 88 PRO B N 1
ATOM 1566 C CA . PRO B 1 88 ? 34.015 -20.324 21.608 1.00 33.16 88 PRO B CA 1
ATOM 1567 C C . PRO B 1 88 ? 34.401 -19.263 20.587 1.00 33.69 88 PRO B C 1
ATOM 1568 O O . PRO B 1 88 ? 34.386 -19.500 19.374 1.00 28.69 88 PRO B O 1
ATOM 1572 N N . GLY B 1 89 ? 34.751 -18.080 21.090 1.00 28.94 89 GLY B N 1
ATOM 1573 C CA . GLY B 1 89 ? 35.220 -17.081 20.144 1.00 28.41 89 GLY B CA 1
ATOM 1574 C C . GLY B 1 89 ? 34.091 -16.571 19.258 1.00 32.15 89 GLY B C 1
ATOM 1575 O O . GLY B 1 89 ? 32.902 -16.586 19.630 1.00 31.64 89 GLY B O 1
ATOM 1584 N N . PRO B 1 91 ? 33.496 -17.120 15.374 1.00 32.99 91 PRO B N 1
ATOM 1585 C CA . PRO B 1 91 ? 33.855 -17.573 14.022 1.00 32.19 91 PRO B CA 1
ATOM 1586 C C . PRO B 1 91 ? 32.987 -16.887 12.980 1.00 34.47 91 PRO B C 1
ATOM 1587 O O . PRO B 1 91 ? 31.754 -16.830 13.102 1.00 27.61 91 PRO B O 1
ATOM 1591 N N . VAL B 1 92 ? 33.649 -16.325 11.966 1.00 35.37 92 VAL B N 1
ATOM 1592 C CA . VAL B 1 92 ? 32.930 -15.735 10.838 1.00 29.71 92 VAL B CA 1
ATOM 1593 C C . VAL B 1 92 ? 32.090 -16.809 10.171 1.00 32.55 92 VAL B C 1
ATOM 1594 O O . VAL B 1 92 ? 32.574 -17.915 9.914 1.00 36.22 92 VAL B O 1
ATOM 1598 N N . GLY B 1 93 ? 30.826 -16.496 9.890 1.00 28.89 93 GLY B N 1
ATOM 1599 C CA . GLY B 1 93 ? 29.947 -17.420 9.209 1.00 31.19 93 GLY B CA 1
ATOM 1600 C C . GLY B 1 93 ? 28.986 -18.172 10.111 1.00 36.42 93 GLY B C 1
ATOM 1601 O O . GLY B 1 93 ? 28.052 -18.810 9.602 1.00 37.62 93 GLY B O 1
ATOM 1602 N N . SER B 1 94 ? 29.201 -18.147 11.425 1.00 33.94 94 SER B N 1
ATOM 1603 C CA . SER B 1 94 ? 28.195 -18.626 12.356 1.00 33.49 94 SER B CA 1
ATOM 1604 C C . SER B 1 94 ? 27.017 -17.654 12.342 1.00 31.25 94 SER B C 1
ATOM 1605 O O . SER B 1 94 ? 27.174 -16.499 11.934 1.00 30.79 94 SER B O 1
ATOM 1608 N N . PRO B 1 95 ? 25.817 -18.105 12.735 1.00 31.30 95 PRO B N 1
ATOM 1609 C CA . PRO B 1 95 ? 24.633 -17.244 12.589 1.00 26.05 95 PRO B CA 1
ATOM 1610 C C . PRO B 1 95 ? 24.749 -16.008 13.471 1.00 28.98 95 PRO B C 1
ATOM 1611 O O . PRO B 1 95 ? 24.972 -16.111 14.678 1.00 25.05 95 PRO B O 1
ATOM 1615 N N . GLY B 1 96 ? 24.556 -14.833 12.863 1.00 25.83 96 GLY B N 1
ATOM 1616 C CA . GLY B 1 96 ? 24.799 -13.570 13.531 1.00 24.07 96 GLY B CA 1
ATOM 1617 C C . GLY B 1 96 ? 26.180 -13.018 13.290 1.00 27.28 96 GLY B C 1
ATOM 1618 O O . GLY B 1 96 ? 26.451 -11.878 13.668 1.00 30.97 96 GLY B O 1
ATOM 1627 N N . GLU B 1 98 ? 27.541 -13.777 10.066 1.00 29.37 98 GLU B N 1
ATOM 1628 C CA . GLU B 1 98 ? 27.719 -14.165 8.670 1.00 39.72 98 GLU B CA 1
ATOM 1629 C C . GLU B 1 98 ? 28.137 -12.954 7.833 1.00 40.07 98 GLU B C 1
ATOM 1630 O O . GLU B 1 98 ? 27.598 -11.848 7.985 1.00 35.17 98 GLU B O 1
ATOM 1644 N N . GLY B 1 100 ? 29.197 -12.998 4.042 1.00 41.40 100 GLY B N 1
ATOM 1645 C CA . GLY B 1 100 ? 29.482 -13.572 2.750 1.00 44.98 100 GLY B CA 1
ATOM 1646 C C . GLY B 1 100 ? 29.327 -15.079 2.774 1.00 49.65 100 GLY B C 1
ATOM 1647 O O . GLY B 1 100 ? 28.676 -15.660 3.647 1.00 49.46 100 GLY B O 1
ATOM 1648 N N . ASP B 1 101 ? 29.949 -15.722 1.791 1.00 49.09 101 ASP B N 1
ATOM 1649 C CA . ASP B 1 101 ? 29.981 -17.175 1.760 1.00 52.95 101 ASP B CA 1
ATOM 1650 C C . ASP B 1 101 ? 31.217 -17.740 2.452 1.00 52.05 101 ASP B C 1
ATOM 1651 O O . ASP B 1 101 ? 31.488 -18.940 2.328 1.00 57.22 101 ASP B O 1
ATOM 1656 N N . ARG B 1 102 ? 31.962 -16.907 3.177 1.00 48.67 102 ARG B N 1
ATOM 1657 C CA . ARG B 1 102 ? 33.082 -17.375 3.981 1.00 52.55 102 ARG B CA 1
ATOM 1658 C C . ARG B 1 102 ? 32.607 -17.923 5.324 1.00 48.33 102 ARG B C 1
ATOM 1659 O O . ARG B 1 102 ? 31.549 -17.541 5.842 1.00 41.68 102 ARG B O 1
ATOM 1667 N N . GLN B 1 103 ? 33.399 -18.838 5.882 1.00 42.04 103 GLN B N 1
ATOM 1668 C CA . GLN B 1 103 ? 33.091 -19.419 7.189 1.00 37.21 103 GLN B CA 1
ATOM 1669 C C . GLN B 1 103 ? 34.366 -19.980 7.798 1.00 38.69 103 GLN B C 1
ATOM 1670 O O . GLN B 1 103 ? 35.040 -20.798 7.173 1.00 39.70 103 GLN B O 1
ATOM 1676 N N . ASP B 1 104 ? 34.707 -19.519 8.995 1.00 34.99 104 ASP B N 1
ATOM 1677 C CA . ASP B 1 104 ? 35.709 -20.187 9.810 1.00 34.97 104 ASP B CA 1
ATOM 1678 C C . ASP B 1 104 ? 35.190 -21.545 10.271 1.00 35.84 104 ASP B C 1
ATOM 1679 O O . ASP B 1 104 ? 34.033 -21.673 10.682 1.00 36.04 104 ASP B O 1
ATOM 1684 N N . ALA B 1 105 ? 36.043 -22.564 10.195 1.00 32.27 105 ALA B N 1
ATOM 1685 C CA . ALA B 1 105 ? 35.698 -23.860 10.763 1.00 38.29 105 ALA B CA 1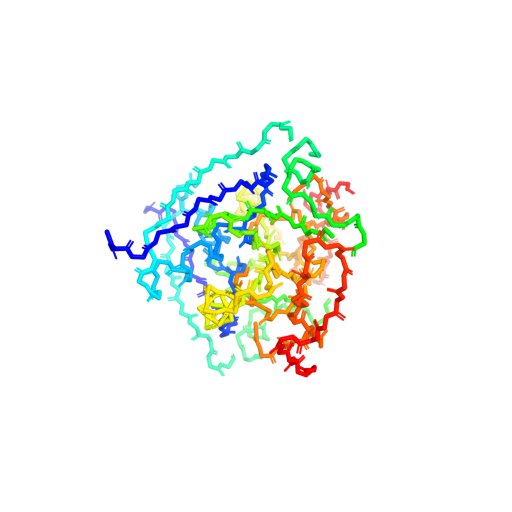
ATOM 1686 C C . ALA B 1 105 ? 35.407 -23.692 12.252 1.00 37.36 105 ALA B C 1
ATOM 1687 O O . ALA B 1 105 ? 36.158 -23.018 12.960 1.00 36.04 105 ALA B O 1
ATOM 1689 N N . TYR B 1 106 ? 34.301 -24.272 12.726 1.00 29.43 106 TYR B N 1
ATOM 1690 C CA . TYR B 1 106 ? 34.026 -24.242 14.156 1.00 32.18 106 TYR B CA 1
ATOM 1691 C C . TYR B 1 106 ? 33.190 -25.445 14.553 1.00 27.41 106 TYR B C 1
ATOM 1692 O O . TYR B 1 106 ? 32.651 -26.164 13.707 1.00 30.59 106 TYR B O 1
ATOM 1701 N N . GLN B 1 107 ? 33.073 -25.627 15.870 1.00 29.97 107 GLN B N 1
ATOM 1702 C CA . GLN B 1 107 ? 32.320 -26.707 16.491 1.00 31.44 107 GLN B CA 1
ATOM 1703 C C . GLN B 1 107 ? 31.367 -26.156 17.542 1.00 30.62 107 GLN B C 1
ATOM 1704 O O . GLN B 1 107 ? 31.655 -25.163 18.223 1.00 28.40 107 GLN B O 1
ATOM 1710 N N . VAL B 1 108 ? 30.225 -26.805 17.675 1.00 28.52 108 VAL B N 1
ATOM 1711 C CA . VAL B 1 108 ? 29.369 -26.590 18.834 1.00 26.96 108 VAL B CA 1
ATOM 1712 C C . VAL B 1 108 ? 29.763 -27.631 19.875 1.00 30.65 108 VAL B C 1
ATOM 1713 O O . VAL B 1 108 ? 29.652 -28.839 19.632 1.00 31.00 108 VAL B O 1
ATOM 1717 N N . VAL B 1 109 ? 30.249 -27.162 21.017 1.00 29.70 109 VAL B N 1
ATOM 1718 C CA . VAL B 1 109 ? 30.775 -28.014 22.070 1.00 30.55 109 VAL B CA 1
ATOM 1719 C C . VAL B 1 109 ? 29.677 -28.181 23.109 1.00 27.96 109 VAL B C 1
ATOM 1720 O O . VAL B 1 109 ? 29.255 -27.205 23.741 1.00 28.27 109 VAL B O 1
ATOM 1724 N N . GLY B 1 110 ? 29.193 -29.410 23.270 1.00 29.17 110 GLY B N 1
ATOM 1725 C CA . GLY B 1 110 ? 28.288 -29.708 24.383 1.00 31.75 110 GLY B CA 1
ATOM 1726 C C . GLY B 1 110 ? 29.081 -30.004 25.646 1.00 32.00 110 GLY B C 1
ATOM 1727 O O . GLY B 1 110 ? 30.138 -30.634 25.600 1.00 29.60 110 GLY B O 1
ATOM 1728 N N . LEU B 1 111 ? 28.543 -29.561 26.792 1.00 28.62 111 LEU B N 1
ATOM 1729 C CA . LEU B 1 111 ? 29.234 -29.663 28.075 1.00 29.63 111 LEU B CA 1
ATOM 1730 C C . LEU B 1 111 ? 28.352 -30.315 29.142 1.00 29.81 111 LEU B C 1
ATOM 1731 O O . LEU B 1 111 ? 27.204 -29.915 29.344 1.00 27.81 111 LEU B O 1
ATOM 1736 N N . THR B 1 112 ? 28.892 -31.310 29.833 1.00 27.69 112 THR B N 1
ATOM 1737 C CA . THR B 1 112 ? 28.171 -31.888 30.959 1.00 32.61 112 THR B CA 1
ATOM 1738 C C . THR B 1 112 ? 28.377 -31.020 32.199 1.00 38.50 112 THR B C 1
ATOM 1739 O O . THR B 1 112 ? 29.210 -30.108 32.215 1.00 37.18 112 THR B O 1
ATOM 1743 N N . ARG B 1 113 ? 27.619 -31.315 33.263 1.00 35.37 113 ARG B N 1
ATOM 1744 C CA . ARG B 1 113 ? 27.737 -30.469 34.450 1.00 44.78 113 ARG B CA 1
ATOM 1745 C C . ARG B 1 113 ? 29.186 -30.375 34.938 1.00 47.62 113 ARG B C 1
ATOM 1746 O O . ARG B 1 113 ? 29.592 -29.327 35.457 1.00 54.84 113 ARG B O 1
ATOM 1754 N N . SER B 1 114 ? 29.999 -31.409 34.711 1.00 44.63 114 SER B N 1
ATOM 1755 C CA . SER B 1 114 ? 31.395 -31.404 35.149 1.00 44.96 114 SER B CA 1
ATOM 1756 C C . SER B 1 114 ? 32.400 -30.901 34.110 1.00 50.49 114 SER B C 1
ATOM 1757 O O . SER B 1 114 ? 33.603 -30.953 34.380 1.00 50.12 114 SER B O 1
ATOM 1760 N N . GLY B 1 115 ? 31.972 -30.425 32.942 1.00 47.55 115 GLY B N 1
ATOM 1761 C CA . GLY B 1 115 ? 32.924 -29.948 31.954 1.00 43.75 115 GLY B CA 1
ATOM 1762 C C . GLY B 1 115 ? 33.455 -30.987 30.986 1.00 46.44 115 GLY B C 1
ATOM 1763 O O . GLY B 1 115 ? 34.384 -30.686 30.230 1.00 42.56 115 GLY B O 1
ATOM 1764 N N . GLN B 1 116 ? 32.930 -32.208 31.017 1.00 46.63 116 GLN B N 1
ATOM 1765 C CA . GLN B 1 116 ? 33.121 -33.151 29.924 1.00 39.12 116 GLN B CA 1
ATOM 1766 C C . GLN B 1 116 ? 32.630 -32.502 28.635 1.00 39.64 116 GLN B C 1
ATOM 1767 O O . GLN B 1 116 ? 31.474 -32.075 28.542 1.00 39.53 116 GLN B O 1
ATOM 1773 N N . ALA B 1 117 ? 33.503 -32.395 27.651 1.00 36.60 117 ALA B N 1
ATOM 1774 C CA . ALA B 1 117 ? 33.195 -31.689 26.418 1.00 39.40 117 ALA B CA 1
ATOM 1775 C C . ALA B 1 117 ? 33.140 -32.697 25.289 1.00 47.80 117 ALA B C 1
ATOM 1776 O O . ALA B 1 117 ? 34.048 -33.526 25.149 1.00 50.98 117 ALA B O 1
ATOM 1778 N N . SER B 1 118 ? 32.064 -32.653 24.514 1.00 40.23 118 SER B N 1
ATOM 1779 C CA . SER B 1 118 ? 31.992 -33.398 23.270 1.00 40.87 118 SER B CA 1
ATOM 1780 C C . SER B 1 118 ? 31.584 -32.435 22.169 1.00 41.78 118 SER B C 1
ATOM 1781 O O . SER B 1 118 ? 31.211 -31.285 22.430 1.00 40.36 118 SER B O 1
ATOM 1784 N N . VAL B 1 119 ? 31.639 -32.915 20.935 1.00 37.27 119 VAL B N 1
ATOM 1785 C CA . VAL B 1 119 ? 31.286 -32.114 19.773 1.00 32.40 119 VAL B CA 1
ATOM 1786 C C . VAL B 1 119 ? 29.852 -32.435 19.381 1.00 34.82 119 VAL B C 1
ATOM 1787 O O . VAL B 1 119 ? 29.569 -33.505 18.837 1.00 37.40 119 VAL B O 1
ATOM 1791 N N . LEU B 1 120 ? 28.950 -31.483 19.624 1.00 34.70 120 LEU B N 1
ATOM 1792 C CA . LEU B 1 120 ? 27.553 -31.606 19.215 1.00 34.90 120 LEU B CA 1
ATOM 1793 C C . LEU B 1 120 ? 27.364 -31.446 17.713 1.00 39.16 120 LEU B C 1
ATOM 1794 O O . LEU B 1 120 ? 26.412 -32.006 17.152 1.00 40.11 120 LEU B O 1
ATOM 1799 N N . ALA B 1 121 ? 28.190 -30.621 17.066 1.00 30.84 121 ALA B N 1
ATOM 1800 C CA . ALA B 1 121 ? 28.093 -30.383 15.630 1.00 36.93 121 ALA B CA 1
ATOM 1801 C C . ALA B 1 121 ? 29.378 -29.704 15.175 1.00 31.90 121 ALA B C 1
ATOM 1802 O O . ALA B 1 121 ? 29.949 -28.903 15.917 1.00 33.50 121 ALA B O 1
ATOM 1804 N N . GLU B 1 122 ? 29.839 -30.048 13.972 1.00 39.04 122 GLU B N 1
ATOM 1805 C CA . GLU B 1 122 ? 31.023 -29.441 13.367 1.00 42.61 122 GLU B CA 1
ATOM 1806 C C . GLU B 1 122 ? 30.627 -28.745 12.074 1.00 36.99 122 GLU B C 1
ATOM 1807 O O . GLU B 1 122 ? 29.863 -29.298 11.286 1.00 33.99 122 GLU B O 1
ATOM 1813 N N . TYR B 1 123 ? 31.180 -27.559 11.849 1.00 36.18 123 TYR B N 1
ATOM 1814 C CA . TYR B 1 123 ? 30.913 -26.755 10.661 1.00 37.04 123 TYR B CA 1
ATOM 1815 C C . TYR B 1 123 ? 32.231 -26.442 9.958 1.00 35.64 123 TYR B C 1
ATOM 1816 O O . TYR B 1 123 ? 33.092 -25.747 10.526 1.00 39.13 123 TYR B O 1
ATOM 1825 N N . PRO B 1 124 ? 32.451 -26.948 8.752 1.00 51.13 124 PRO B N 1
ATOM 1826 C CA . PRO B 1 124 ? 33.770 -26.814 8.116 1.00 46.72 124 PRO B CA 1
ATOM 1827 C C . PRO B 1 124 ? 34.011 -25.403 7.603 1.00 40.70 124 PRO B C 1
ATOM 1828 O O . PRO B 1 124 ?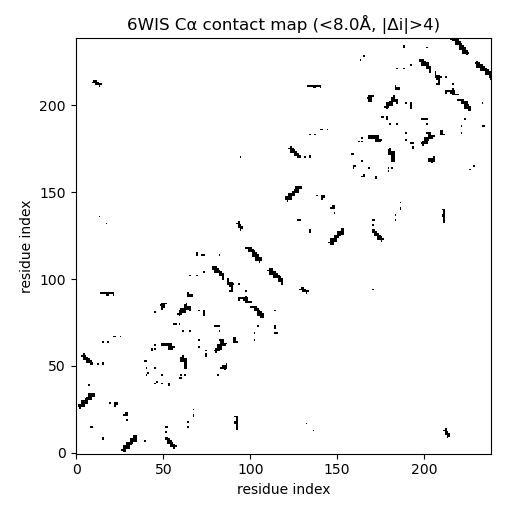 33.093 -24.596 7.440 1.00 41.29 124 PRO B O 1
ATOM 1832 N N . GLY B 1 125 ? 35.283 -25.107 7.366 1.00 39.78 125 GLY B N 1
ATOM 1833 C CA . GLY B 1 125 ? 35.661 -23.857 6.730 1.00 44.82 125 GLY B CA 1
ATOM 1834 C C . GLY B 1 125 ? 35.062 -23.754 5.331 1.00 47.93 125 GLY B C 1
ATOM 1835 O O . GLY B 1 125 ? 34.908 -22.680 4.747 1.00 52.78 125 GLY B O 1
#

Nearest PDB structures (foldseek):
  6wis-assembly2_B  TM=9.974E-01  e=1.266E-23  Pseudomonas aeruginosa
  6wje-assembly3_C  TM=9.813E-01  e=9.130E-23  Pseudomonas aeruginosa
  2vcq-assembly2_D  TM=5.846E-01  e=1.264E+00  Homo sapiens
  3vi5-assembly2_B  TM=5.101E-01  e=1.631E+00  Homo sapiens
  6ztc-assembly1_B  TM=5.278E-01  e=3.503E+00  Homo sapiens

B-factor: mean 35.79, std 9.98, range [19.21, 96.07]

Organism: Pseudomonas aeruginosa (strain ATCC 15692 / DSM 22644 / CIP 104116 / JCM 14847 / LMG 12228 / 1C / PRS 101 / PAO1) (NCBI:txid208964)

InterPro domains:
  IPR007332 Protein of unknown function DUF411 [PF04214] (74-120)

Sequence (239 aa):
EPLAIDVHRDANCGCCKDWIKHLEANGFKVTDHVEADSAVKSRLGVPYSGSCHTGVIDGKFVEGHVPAADILKLRERADLVGAAVPGPVGSPGEGDRQDAYQVVGLTRSGQASVLAEYPEPLAIDVHRDANCGCCKDWIKHLEANGFKVTDHVEADDSAVKSRLGVPYSGSCHTGVIDGKFVEGHVPAADILKLRERADLVGAAVPGPVGSPGEGDRQDAYQVVGLTRSGQASVLAEYPG